Protein AF-0000000078208622 (afdb_homodimer)

InterPro domains:
  IPR001929 Germin [PR00325] (15-35)
  IPR001929 Germin [PR00325] (47-67)
  IPR001929 Germin [PR00325] (80-95)
  IPR001929 Germin [cd02241] (1-123)
  IPR006045 Cupin 1 [PF00190] (1-113)
  IPR006045 Cupin 1 [SM00835] (1-117)
  IPR011051 RmlC-like cupin domain superfamily [SSF51182] (1-123)
  IPR014710 RmlC-like jelly roll fold [G3DSA:2.60.120.10] (1-123)
  IPR019780 Germin, manganese binding site [PS00725] (10-23)

Nearest PDB structures (foldseek):
  2et7-assembly1_A  TM=9.716E-01  e=3.643E-15  Hordeum vulgare
  2et1-assembly1_A  TM=9.723E-01  e=4.322E-15  Hordeum vulgare
  2ete-assembly1_A  TM=9.753E-01  e=8.096E-15  Hordeum vulgare
  6orm-assembly1_A  TM=9.709E-01  e=1.027E-09  Thevetia peruviana
  1ipj-assembly1_B  TM=7.436E-01  e=3.020E-06  Glycine max

pLDDT: mean 98.23, std 1.04, range [91.69, 98.94]

Secondary structure (DSSP, 8-state):
-EEEEE-TT-EEEEEE-TT--EEEEEEESEEEEEEEPPTTT-BEEEEEEETT-EEEEPTT--EEEEE-SSS-EEEEEEESSSS---EEHHHHHHH-BSPPPHHHHHHHHTS-HHHHHHHHTT-/-EEEEE-TT-EEEEEE-TT--EEEEEEESEEEEEEEPPTTT-BEEEEEEETT-EEEEPTT--EEEEE-SSS-EEEEEEESSSS---EEHHHHHHH-BSPPPHHHHHHHHTS-HHHHHHHHTT-

Structure (mmCIF, N/CA/C/O backbone):
data_AF-0000000078208622-model_v1
#
loop_
_entity.id
_entity.type
_entity.pdbx_description
1 polymer 'Germin-like protein'
#
loop_
_atom_site.group_PDB
_atom_site.id
_atom_site.type_symbol
_atom_site.label_atom_id
_atom_site.label_alt_id
_atom_site.label_comp_id
_atom_site.label_asym_id
_atom_site.label_entity_id
_atom_site.label_seq_id
_atom_site.pdbx_PDB_ins_code
_atom_site.Cartn_x
_atom_site.Cartn_y
_atom_site.Cartn_z
_atom_site.occupancy
_atom_site.B_iso_or_equiv
_atom_site.auth_seq_id
_atom_site.auth_comp_id
_atom_site.auth_asym_id
_atom_site.auth_atom_id
_atom_site.pdbx_PDB_model_num
ATOM 1 N N . MET A 1 1 ? 2.721 -20.641 7.738 1 91.69 1 MET A N 1
ATOM 2 C CA . MET A 1 1 ? 2.596 -21.219 6.406 1 91.69 1 MET A CA 1
ATOM 3 C C . MET A 1 1 ? 1.149 -21.172 5.922 1 91.69 1 MET A C 1
ATOM 5 O O . MET A 1 1 ? 0.223 -21.422 6.691 1 91.69 1 MET A O 1
ATOM 9 N N . VAL A 1 2 ? 1.058 -20.797 4.641 1 94.62 2 VAL A N 1
ATOM 10 C CA . VAL A 1 2 ? -0.284 -20.703 4.078 1 94.62 2 VAL A CA 1
ATOM 11 C C . VAL A 1 2 ? -0.323 -21.391 2.713 1 94.62 2 VAL A C 1
ATOM 13 O O . VAL A 1 2 ? 0.631 -21.297 1.938 1 94.62 2 VAL A O 1
ATOM 16 N N . ARG A 1 3 ? -1.417 -22.109 2.49 1 97.38 3 ARG A N 1
ATOM 17 C CA . ARG A 1 3 ? -1.684 -22.641 1.157 1 97.38 3 ARG A CA 1
ATOM 18 C C . ARG A 1 3 ? -2.623 -21.734 0.38 1 97.38 3 ARG A C 1
ATOM 20 O O . ARG A 1 3 ? -3.629 -21.266 0.919 1 97.38 3 ARG A O 1
ATOM 27 N N . ILE A 1 4 ? -2.281 -21.5 -0.874 1 98.12 4 ILE A N 1
ATOM 28 C CA . ILE A 1 4 ? -3.137 -20.672 -1.704 1 98.12 4 ILE A CA 1
ATOM 29 C C . ILE A 1 4 ? -3.482 -21.406 -2.998 1 98.12 4 ILE A C 1
ATOM 31 O O . ILE A 1 4 ? -2.594 -21.906 -3.689 1 98.12 4 ILE A O 1
ATOM 35 N N . ASP A 1 5 ? -4.703 -21.438 -3.264 1 98.69 5 ASP A N 1
ATOM 36 C CA . ASP A 1 5 ? -5.227 -22.031 -4.496 1 98.69 5 ASP A CA 1
ATOM 37 C C . ASP A 1 5 ? -5.766 -20.938 -5.43 1 98.69 5 ASP A C 1
ATOM 39 O O . ASP A 1 5 ? -6.57 -20.109 -5.023 1 98.69 5 ASP A O 1
ATOM 43 N N . TYR A 1 6 ? -5.273 -21.031 -6.676 1 98.56 6 TYR A N 1
ATOM 44 C CA . TYR A 1 6 ? -5.664 -20.047 -7.684 1 98.56 6 TYR A CA 1
ATOM 45 C C . TYR A 1 6 ? -6.434 -20.703 -8.82 1 98.56 6 TYR A C 1
ATOM 47 O O . TYR A 1 6 ? -5.926 -21.625 -9.469 1 98.56 6 TYR A O 1
ATOM 55 N N . ALA A 1 7 ? -7.68 -20.266 -9.016 1 98.62 7 ALA A N 1
ATOM 56 C CA . ALA A 1 7 ? -8.32 -20.625 -10.273 1 98.62 7 ALA A CA 1
ATOM 57 C C . ALA A 1 7 ? -7.637 -19.969 -11.461 1 98.62 7 ALA A C 1
ATOM 59 O O . ALA A 1 7 ? -6.867 -19.016 -11.289 1 98.62 7 ALA A O 1
ATOM 60 N N . PRO A 1 8 ? -7.895 -20.516 -12.633 1 98.44 8 PRO A N 1
ATOM 61 C CA . PRO A 1 8 ? -7.379 -19.797 -13.805 1 98.44 8 PRO A CA 1
ATOM 62 C C . PRO A 1 8 ? -7.762 -18.328 -13.805 1 98.44 8 PRO A C 1
ATOM 64 O O . PRO A 1 8 ? -8.922 -17.984 -13.57 1 98.44 8 PRO A O 1
ATOM 67 N N . TRP A 1 9 ? -6.766 -17.453 -13.898 1 97.5 9 TRP A N 1
ATOM 68 C CA . TRP A 1 9 ? -6.887 -15.992 -13.961 1 97.5 9 TRP A CA 1
ATOM 69 C C . TRP A 1 9 ? -7.164 -15.414 -12.578 1 97.5 9 TRP A C 1
ATOM 71 O O . TRP A 1 9 ? -7.406 -14.219 -12.438 1 97.5 9 TRP A O 1
ATOM 81 N N . GLY A 1 10 ? -7.121 -16.312 -11.578 1 98.5 10 GLY A N 1
ATOM 82 C CA . GLY A 1 10 ? -7.199 -15.82 -10.203 1 98.5 10 GLY A CA 1
ATOM 83 C C . GLY A 1 10 ? -5.984 -15.008 -9.789 1 98.5 10 GLY A C 1
ATOM 84 O O . GLY A 1 10 ? -4.887 -15.219 -10.312 1 98.5 10 GLY A O 1
ATOM 85 N N . ILE A 1 11 ? -6.211 -14.094 -8.891 1 98.75 11 ILE A N 1
ATOM 86 C CA . ILE A 1 11 ? -5.098 -13.258 -8.453 1 98.75 11 ILE A CA 1
ATOM 87 C C . ILE A 1 11 ? -5.051 -13.219 -6.93 1 98.75 11 ILE A C 1
ATOM 89 O O . ILE A 1 11 ? -6.082 -13.359 -6.266 1 98.75 11 ILE A O 1
ATOM 93 N N . ASN A 1 12 ? -3.973 -13.18 -6.324 1 98.81 12 ASN A N 1
ATOM 94 C CA . ASN A 1 12 ? -3.717 -12.508 -5.055 1 98.81 12 ASN A CA 1
ATOM 95 C C . ASN A 1 12 ? -3.305 -11.047 -5.266 1 98.81 12 ASN A C 1
ATOM 97 O O . ASN A 1 12 ? -2.211 -10.773 -5.758 1 98.81 12 ASN A O 1
ATOM 101 N N . PRO A 1 13 ? -4.23 -10.148 -4.973 1 98.81 13 PRO A N 1
ATOM 102 C CA . PRO A 1 13 ? -4.051 -8.758 -5.398 1 98.81 13 PRO A CA 1
ATOM 103 C C . PRO A 1 13 ? -2.846 -8.086 -4.738 1 98.81 13 PRO A C 1
ATOM 105 O O . PRO A 1 13 ? -2.273 -8.633 -3.791 1 98.81 13 PRO A O 1
ATOM 108 N N . PRO A 1 14 ? -2.436 -6.926 -5.277 1 98.94 14 PRO A N 1
ATOM 109 C CA . PRO A 1 14 ? -1.313 -6.215 -4.66 1 98.94 14 PRO A CA 1
ATOM 110 C C . PRO A 1 14 ? -1.478 -6.047 -3.152 1 98.94 14 PRO A C 1
ATOM 112 O O . PRO A 1 14 ? -2.494 -5.52 -2.693 1 98.94 14 PRO A O 1
ATOM 115 N N . HIS A 1 15 ? -0.496 -6.527 -2.438 1 98.88 15 HIS A N 1
ATOM 116 C CA . HIS A 1 15 ? -0.471 -6.48 -0.98 1 98.88 15 HIS A CA 1
ATOM 117 C C . HIS A 1 15 ? 0.959 -6.473 -0.453 1 98.88 15 HIS A C 1
ATOM 119 O O . HIS A 1 15 ? 1.912 -6.598 -1.227 1 98.88 15 HIS A O 1
ATOM 125 N N . THR A 1 16 ? 1.158 -6.238 0.767 1 98.69 16 THR A N 1
ATOM 126 C CA . THR A 1 16 ? 2.457 -6.285 1.43 1 98.69 16 THR A CA 1
ATOM 127 C C . THR A 1 16 ? 2.348 -6.984 2.781 1 98.69 16 THR A C 1
ATOM 129 O O . THR A 1 16 ? 1.255 -7.109 3.336 1 98.69 16 THR A O 1
ATOM 132 N N . HIS A 1 17 ? 3.359 -7.52 3.275 1 98.38 17 HIS A N 1
ATOM 133 C CA . HIS A 1 17 ? 3.557 -7.945 4.656 1 98.38 17 HIS A CA 1
ATOM 134 C C . HIS A 1 17 ? 4.531 -7.027 5.387 1 98.38 17 HIS A C 1
ATOM 136 O O . HIS A 1 17 ? 5.746 -7.137 5.211 1 98.38 17 HIS A O 1
ATOM 142 N N . PRO A 1 18 ? 3.992 -6.137 6.254 1 96.38 18 PRO A N 1
ATOM 143 C CA . PRO A 1 18 ? 4.836 -5.094 6.836 1 96.38 18 PRO A CA 1
ATOM 144 C C . PRO A 1 18 ? 5.938 -5.656 7.734 1 96.38 18 PRO A C 1
ATOM 146 O O . PRO A 1 18 ? 6.941 -4.984 7.98 1 96.38 18 PRO A O 1
ATOM 149 N N . ARG A 1 19 ? 5.828 -6.938 8.141 1 95.88 19 ARG A N 1
ATOM 150 C CA . ARG A 1 19 ? 6.781 -7.426 9.133 1 95.88 19 ARG A CA 1
ATOM 151 C C . ARG A 1 19 ? 7.371 -8.766 8.711 1 95.88 19 ARG A C 1
ATOM 153 O O . ARG A 1 19 ? 7.84 -9.539 9.555 1 95.88 19 ARG A O 1
ATOM 160 N N . ALA A 1 20 ? 7.258 -9.062 7.418 1 97.38 20 ALA A N 1
ATOM 161 C CA . ALA A 1 20 ? 7.793 -10.375 7.062 1 97.38 20 ALA A CA 1
ATOM 162 C C . ALA A 1 20 ? 8.195 -10.422 5.594 1 97.38 20 ALA A C 1
ATOM 164 O O . ALA A 1 20 ? 7.531 -9.828 4.738 1 97.38 20 ALA A O 1
ATOM 165 N N . THR A 1 21 ? 9.273 -11.07 5.32 1 97.88 21 THR A N 1
ATOM 166 C CA . THR A 1 21 ? 9.586 -11.609 4.004 1 97.88 21 THR A CA 1
ATOM 167 C C . THR A 1 21 ? 8.727 -12.828 3.695 1 97.88 21 THR A C 1
ATOM 169 O O . 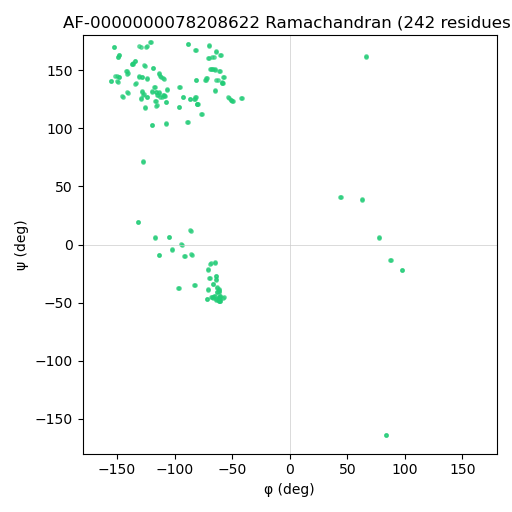THR A 1 21 ? 8.438 -13.633 4.586 1 97.88 21 THR A O 1
ATOM 172 N N . GLU A 1 22 ? 8.297 -12.961 2.5 1 98.56 22 GLU A N 1
ATOM 173 C CA . GLU A 1 22 ? 7.523 -14.125 2.078 1 98.56 22 GLU A CA 1
ATOM 174 C C . GLU A 1 22 ? 8.297 -14.969 1.072 1 98.56 22 GLU A C 1
ATOM 176 O O . GLU A 1 22 ? 8.875 -14.438 0.12 1 98.56 22 GLU A O 1
ATOM 181 N N . ILE A 1 23 ? 8.352 -16.203 1.307 1 98.75 23 ILE A N 1
ATOM 182 C CA . ILE A 1 23 ? 8.875 -17.188 0.353 1 98.75 23 ILE A CA 1
ATOM 183 C C . ILE A 1 23 ? 7.734 -18.031 -0.207 1 98.75 23 ILE A C 1
ATOM 185 O O . ILE A 1 23 ? 6.93 -18.578 0.55 1 98.75 23 ILE A O 1
ATOM 189 N N . LEU A 1 24 ? 7.66 -18.109 -1.509 1 98.88 24 LEU A N 1
ATOM 190 C CA . LEU A 1 24 ? 6.59 -18.828 -2.197 1 98.88 24 LEU A CA 1
ATOM 191 C C . LEU A 1 24 ? 7.141 -20 -2.986 1 98.88 24 LEU A C 1
ATOM 193 O O . LEU A 1 24 ? 8.125 -19.859 -3.721 1 98.88 24 LEU A O 1
ATOM 197 N N . THR A 1 25 ? 6.543 -21.125 -2.83 1 98.88 25 THR A N 1
ATOM 198 C CA . THR A 1 25 ? 6.863 -22.312 -3.613 1 98.88 25 THR A CA 1
ATOM 199 C C . THR A 1 25 ? 5.645 -22.781 -4.398 1 98.88 25 THR A C 1
ATOM 201 O O . THR A 1 25 ? 4.562 -22.953 -3.83 1 98.88 25 THR A O 1
ATOM 204 N N . ILE A 1 26 ? 5.883 -23.047 -5.707 1 98.88 26 ILE A N 1
ATOM 205 C CA . ILE A 1 26 ? 4.777 -23.484 -6.547 1 98.88 26 ILE A CA 1
ATOM 206 C C . ILE A 1 26 ? 4.633 -25 -6.453 1 98.88 26 ILE A C 1
ATOM 208 O O . ILE A 1 26 ? 5.59 -25.734 -6.711 1 98.88 26 ILE A O 1
ATOM 212 N N . LEU A 1 27 ? 3.488 -25.484 -6.121 1 98.81 27 LEU A N 1
ATOM 213 C CA . LEU A 1 27 ? 3.232 -26.906 -6.008 1 98.81 27 LEU A CA 1
ATOM 214 C C . LEU A 1 27 ? 2.594 -27.453 -7.281 1 98.81 27 LEU A C 1
ATOM 216 O O . LEU A 1 27 ? 2.824 -28.609 -7.652 1 98.81 27 LEU A O 1
ATOM 220 N N . GLU A 1 28 ? 1.762 -26.688 -7.844 1 98.81 28 GLU A N 1
ATOM 221 C CA . GLU A 1 28 ? 1.042 -27.047 -9.07 1 98.81 28 GLU A CA 1
ATOM 222 C C . GLU A 1 28 ? 0.768 -25.797 -9.914 1 98.81 28 GLU A C 1
ATOM 224 O O . GLU A 1 28 ? 0.469 -24.734 -9.383 1 98.81 28 GLU A O 1
ATOM 229 N N . GLY A 1 29 ? 0.838 -26.031 -11.242 1 98.56 29 GLY A N 1
ATOM 230 C CA . GLY A 1 29 ? 0.39 -24.984 -12.148 1 98.56 29 GLY A CA 1
ATOM 231 C C . GLY A 1 29 ? 1.448 -23.938 -12.422 1 98.56 29 GLY A C 1
ATOM 232 O O . GLY A 1 29 ? 2.646 -24.219 -12.344 1 98.56 29 GLY A O 1
ATOM 233 N N . THR A 1 30 ? 1 -22.781 -12.961 1 98.62 30 THR A N 1
ATOM 234 C CA . THR A 1 30 ? 1.843 -21.672 -13.391 1 98.62 30 THR A CA 1
ATOM 235 C C . THR A 1 30 ? 1.355 -20.359 -12.797 1 98.62 30 THR A C 1
ATOM 237 O O . THR A 1 30 ? 0.175 -20.031 -12.898 1 98.62 30 THR A O 1
ATOM 240 N N . LEU A 1 31 ? 2.266 -19.672 -12.133 1 98.81 31 LEU A N 1
ATOM 241 C CA . LEU A 1 31 ? 1.934 -18.406 -11.492 1 98.81 31 LEU A CA 1
ATOM 242 C C . LEU A 1 31 ? 2.848 -17.281 -11.992 1 98.81 31 LEU A C 1
ATOM 244 O O . LEU A 1 31 ? 4.07 -17.453 -12.023 1 98.81 31 LEU A O 1
ATOM 248 N N . GLU A 1 32 ? 2.287 -16.219 -12.453 1 98.94 32 GLU A N 1
ATOM 249 C CA . GLU A 1 32 ? 3.041 -14.977 -12.57 1 98.94 32 GLU A CA 1
ATOM 250 C C . GLU A 1 32 ? 3.105 -14.242 -11.242 1 98.94 32 GLU A C 1
ATOM 252 O O . GLU A 1 32 ? 2.078 -14.039 -10.586 1 98.94 32 GLU A O 1
ATOM 257 N N . VAL A 1 33 ? 4.312 -13.898 -10.797 1 98.88 33 VAL A N 1
ATOM 258 C CA . VAL A 1 33 ? 4.492 -13.133 -9.57 1 98.88 33 VAL A CA 1
ATOM 259 C C . VAL A 1 33 ? 5.184 -11.805 -9.891 1 98.88 33 VAL A C 1
ATOM 261 O O . VAL A 1 33 ? 5.891 -11.695 -10.891 1 98.88 33 VAL A O 1
ATOM 264 N N . GLY A 1 34 ? 4.934 -10.852 -9.133 1 98.62 34 GLY A N 1
ATOM 265 C CA . GLY A 1 34 ? 5.594 -9.562 -9.258 1 98.62 34 GLY A CA 1
ATOM 266 C C . GLY A 1 34 ? 5.727 -8.82 -7.941 1 98.62 34 GLY A C 1
ATOM 267 O O . GLY A 1 34 ? 4.855 -8.93 -7.074 1 98.62 34 GLY A O 1
ATOM 268 N N . PHE A 1 35 ? 6.781 -8.109 -7.75 1 98.81 35 PHE A N 1
ATOM 269 C CA . PHE A 1 35 ? 6.891 -7.125 -6.684 1 98.81 35 PHE A CA 1
ATOM 270 C C . PHE A 1 35 ? 7.48 -5.82 -7.207 1 98.81 35 PHE A C 1
ATOM 272 O O . PHE A 1 35 ? 8.07 -5.793 -8.289 1 98.81 35 PHE A O 1
ATOM 279 N N . ILE A 1 36 ? 7.262 -4.719 -6.555 1 98.88 36 ILE A N 1
ATOM 280 C CA . ILE A 1 36 ? 7.699 -3.391 -6.969 1 98.88 36 ILE A CA 1
ATOM 281 C C . ILE A 1 36 ? 8.711 -2.848 -5.961 1 98.88 36 ILE A C 1
ATOM 283 O O . ILE A 1 36 ? 8.469 -2.861 -4.754 1 98.88 36 ILE A O 1
ATOM 287 N N . THR A 1 37 ? 9.867 -2.395 -6.441 1 98.44 37 THR A N 1
ATOM 288 C CA . THR A 1 37 ? 10.875 -1.823 -5.559 1 98.44 37 THR A CA 1
ATOM 289 C C . THR A 1 37 ? 10.43 -0.464 -5.027 1 98.44 37 THR A C 1
ATOM 291 O O . THR A 1 37 ? 9.539 0.165 -5.598 1 98.44 37 THR A O 1
ATOM 294 N N . SER A 1 38 ? 11.039 -0.031 -3.941 1 97.56 38 SER A N 1
ATOM 295 C CA . SER A 1 38 ? 10.664 1.213 -3.277 1 97.56 38 SER A CA 1
ATOM 296 C C . SER A 1 38 ? 11.055 2.426 -4.113 1 97.56 38 SER A C 1
ATOM 298 O O . SER A 1 38 ? 11.75 2.291 -5.125 1 97.56 38 SER A O 1
ATOM 300 N N . ASN A 1 39 ? 10.594 3.6 -3.646 1 96.62 39 ASN A N 1
ATOM 301 C CA . ASN A 1 39 ? 10.992 4.875 -4.238 1 96.62 39 ASN A CA 1
ATOM 302 C C . ASN A 1 39 ? 12.508 5.059 -4.211 1 96.62 39 ASN A C 1
ATOM 304 O O . ASN A 1 39 ? 13.172 4.602 -3.283 1 96.62 39 ASN A O 1
ATOM 308 N N . PRO A 1 40 ? 13.078 5.672 -5.234 1 95.88 40 PRO A N 1
ATOM 309 C CA . PRO A 1 40 ? 12.406 6.293 -6.383 1 95.88 40 PRO A CA 1
ATOM 310 C C . PRO A 1 40 ? 12.297 5.348 -7.574 1 95.88 40 PRO A C 1
ATOM 312 O O . PRO A 1 40 ? 11.719 5.715 -8.602 1 95.88 40 PRO A O 1
ATOM 315 N N . ASP A 1 41 ? 12.758 4.156 -7.516 1 96.69 41 ASP A N 1
ATOM 316 C CA . ASP A 1 41 ? 12.859 3.258 -8.664 1 96.69 41 ASP A CA 1
ATOM 317 C C . ASP A 1 41 ? 11.477 2.775 -9.102 1 96.69 41 ASP A C 1
ATOM 319 O O . ASP A 1 41 ? 11.156 2.791 -10.297 1 96.69 41 ASP A O 1
ATOM 323 N N . ASN A 1 42 ? 10.648 2.346 -8.195 1 98.31 42 ASN A N 1
ATOM 324 C CA . ASN A 1 42 ? 9.328 1.789 -8.461 1 98.31 42 ASN A CA 1
ATOM 325 C C . ASN A 1 42 ? 9.352 0.812 -9.633 1 98.31 42 ASN A C 1
ATOM 327 O O . ASN A 1 42 ? 8.531 0.9 -10.547 1 98.31 42 ASN A O 1
ATOM 331 N N . ARG A 1 43 ? 10.391 0.009 -9.664 1 98.81 43 ARG A N 1
ATOM 332 C CA . ARG A 1 43 ? 10.562 -0.97 -10.734 1 98.81 43 ARG A CA 1
ATOM 333 C C . ARG A 1 43 ? 9.758 -2.236 -10.445 1 98.81 43 ARG A C 1
ATOM 335 O O . ARG A 1 43 ? 9.883 -2.822 -9.367 1 98.81 43 ARG A O 1
ATOM 342 N N . LEU A 1 44 ? 8.906 -2.637 -11.383 1 98.88 44 LEU A N 1
ATOM 343 C CA . LEU A 1 44 ? 8.219 -3.922 -11.305 1 98.88 44 LEU A CA 1
ATOM 344 C C . LEU A 1 44 ? 9.125 -5.051 -11.781 1 98.88 44 LEU A C 1
ATOM 346 O O . LEU A 1 44 ? 9.609 -5.031 -12.914 1 98.88 44 LEU A O 1
ATOM 350 N N . ILE A 1 45 ? 9.359 -5.98 -10.953 1 98.69 45 ILE A N 1
ATOM 351 C CA . ILE A 1 45 ? 10.062 -7.211 -11.281 1 98.69 45 ILE A CA 1
ATOM 352 C C . ILE A 1 45 ? 9.078 -8.375 -11.32 1 98.69 45 ILE A C 1
ATOM 354 O O . ILE A 1 45 ? 8.398 -8.656 -10.328 1 98.69 45 ILE A O 1
ATOM 358 N N . THR A 1 46 ? 8.977 -9.094 -12.422 1 98.69 46 THR A N 1
ATOM 359 C CA . THR A 1 46 ? 8.023 -10.18 -12.586 1 98.69 46 THR A CA 1
ATOM 360 C C . THR A 1 46 ? 8.734 -11.461 -13.016 1 98.69 46 THR A C 1
ATOM 362 O O . THR A 1 46 ? 9.836 -11.406 -13.57 1 98.69 46 THR A O 1
ATOM 365 N N . LYS A 1 47 ? 8.117 -12.5 -12.695 1 98.75 47 LYS A N 1
ATOM 366 C CA . LYS A 1 47 ? 8.562 -13.82 -13.117 1 98.75 47 LYS A CA 1
ATOM 367 C C . LYS A 1 47 ? 7.379 -14.781 -13.258 1 98.75 47 LYS A C 1
ATOM 369 O O . LYS A 1 47 ? 6.398 -14.672 -12.516 1 98.75 47 LYS A O 1
ATOM 374 N N . VAL A 1 48 ? 7.438 -15.57 -14.258 1 98.88 48 VAL A N 1
ATOM 375 C CA . VAL A 1 48 ? 6.508 -16.703 -14.344 1 98.88 48 VAL A CA 1
ATOM 376 C C . VAL A 1 48 ? 7.148 -17.938 -13.734 1 98.88 48 VAL A C 1
ATOM 378 O O . VAL A 1 48 ? 8.266 -18.312 -14.094 1 98.88 48 VAL A O 1
ATOM 381 N N . LEU A 1 49 ? 6.445 -18.547 -12.805 1 98.88 49 LEU A N 1
ATOM 382 C CA . LEU A 1 49 ? 6.945 -19.672 -12.023 1 98.88 49 LEU A CA 1
ATOM 383 C C . LEU A 1 49 ? 6.164 -20.953 -12.344 1 98.88 49 LEU A C 1
ATOM 385 O O . LEU A 1 49 ? 4.969 -20.891 -12.633 1 98.88 49 LEU A O 1
ATOM 389 N N . SER A 1 50 ? 6.824 -22.016 -12.289 1 98.5 50 SER A N 1
ATOM 390 C CA . SER A 1 50 ? 6.215 -23.328 -12.461 1 98.5 50 SER A CA 1
ATOM 391 C C . SER A 1 50 ? 6.496 -24.234 -11.273 1 98.5 50 SER A C 1
ATOM 393 O O . SER A 1 50 ? 7.23 -23.859 -10.359 1 98.5 50 SER A O 1
ATOM 395 N N . LYS A 1 51 ? 5.793 -25.375 -11.297 1 98.5 51 LYS A N 1
ATOM 396 C CA . LYS A 1 51 ? 5.941 -26.344 -10.211 1 98.5 51 LYS A CA 1
ATOM 397 C C . LYS A 1 51 ? 7.402 -26.5 -9.805 1 98.5 51 LYS A C 1
ATOM 399 O O . LYS A 1 51 ? 8.273 -26.703 -10.656 1 98.5 51 LYS A O 1
ATOM 404 N N . GLY A 1 52 ? 7.641 -26.328 -8.539 1 98.69 52 GLY A N 1
ATOM 405 C CA . GLY A 1 52 ? 8.977 -26.531 -8.008 1 98.69 52 GLY A CA 1
ATOM 406 C C . GLY A 1 52 ? 9.766 -25.25 -7.855 1 98.69 52 GLY A C 1
ATOM 407 O O . GLY A 1 52 ? 10.758 -25.203 -7.129 1 98.69 52 GLY A O 1
ATOM 408 N N . ASP A 1 53 ? 9.414 -24.219 -8.57 1 98.81 53 ASP A N 1
ATOM 409 C CA . ASP A 1 53 ? 10.102 -22.938 -8.477 1 98.81 53 ASP A CA 1
ATOM 410 C C . ASP A 1 53 ? 9.828 -22.266 -7.133 1 98.81 53 ASP A C 1
ATOM 412 O O . ASP A 1 53 ? 8.789 -22.5 -6.512 1 98.81 53 ASP A O 1
ATOM 416 N N . VAL A 1 54 ? 10.836 -21.469 -6.715 1 98.69 54 VAL A N 1
ATOM 417 C CA . VAL A 1 54 ? 10.758 -20.688 -5.484 1 98.69 54 VAL A CA 1
ATOM 418 C C . VAL A 1 54 ? 10.992 -19.219 -5.789 1 98.69 54 VAL A C 1
ATOM 420 O O . VAL A 1 54 ? 11.789 -18.875 -6.668 1 98.69 54 VAL A O 1
ATOM 423 N N . PHE A 1 55 ? 10.32 -18.406 -5.141 1 98.81 55 PHE A N 1
ATOM 424 C CA . PHE A 1 55 ? 10.484 -16.969 -5.297 1 98.81 55 PHE A CA 1
ATOM 425 C C . PHE A 1 55 ? 10.398 -16.266 -3.949 1 98.81 55 PHE A C 1
ATOM 427 O O . PHE A 1 55 ? 9.633 -16.672 -3.074 1 98.81 55 PHE A O 1
ATOM 434 N N . VAL A 1 56 ? 11.133 -15.148 -3.742 1 98.75 56 VAL A N 1
ATOM 435 C CA . VAL A 1 56 ? 11.164 -14.406 -2.486 1 98.75 56 VAL A CA 1
ATOM 436 C C . VAL A 1 56 ? 10.617 -13 -2.705 1 98.75 56 VAL A C 1
ATOM 438 O O . VAL A 1 56 ? 11.055 -12.289 -3.617 1 98.75 56 VAL A O 1
ATOM 441 N N . PHE A 1 57 ? 9.594 -12.633 -1.944 1 98.56 57 PHE A N 1
ATOM 442 C CA . PHE A 1 57 ? 9.117 -11.258 -1.863 1 98.56 57 PHE A CA 1
ATOM 443 C C . PHE A 1 57 ? 9.719 -10.547 -0.659 1 98.56 57 PHE A C 1
ATOM 445 O O . PHE A 1 57 ? 9.469 -10.93 0.486 1 98.56 57 PHE A O 1
ATOM 452 N N . PRO A 1 58 ? 10.492 -9.477 -0.859 1 97.75 58 PRO A N 1
ATOM 453 C CA . PRO A 1 58 ? 11.133 -8.789 0.267 1 97.75 58 PRO A CA 1
ATOM 454 C C . PRO A 1 58 ? 10.125 -8.141 1.209 1 97.75 58 PRO A C 1
ATOM 456 O O . PRO A 1 58 ? 9.047 -7.715 0.772 1 97.75 58 PRO A O 1
ATOM 459 N N . VAL A 1 59 ? 10.508 -8.055 2.449 1 96.69 59 VAL A N 1
ATOM 460 C CA . VAL A 1 59 ? 9.664 -7.504 3.51 1 96.69 59 VAL A CA 1
ATOM 461 C C . VAL A 1 59 ? 9.172 -6.117 3.111 1 96.69 59 VAL A C 1
ATOM 463 O O . VAL A 1 59 ? 9.945 -5.277 2.652 1 96.69 59 VAL A O 1
ATOM 466 N N . GLY A 1 60 ? 7.926 -5.93 3.162 1 97.5 60 GLY A N 1
ATOM 467 C CA . GLY A 1 60 ? 7.309 -4.617 3.066 1 97.5 60 GLY A CA 1
ATOM 468 C C . GLY A 1 60 ? 7.039 -4.188 1.636 1 97.5 60 GLY A C 1
ATOM 469 O O . GLY A 1 60 ? 6.312 -3.219 1.4 1 97.5 60 GLY A O 1
ATOM 470 N N . LEU A 1 61 ? 7.602 -4.867 0.633 1 98.62 61 LEU A N 1
ATOM 471 C CA . LEU A 1 61 ? 7.391 -4.441 -0.747 1 98.62 61 LEU A CA 1
ATOM 472 C C . LEU A 1 61 ? 6.047 -4.945 -1.268 1 98.62 61 LEU A C 1
ATOM 474 O O . LEU A 1 61 ? 5.629 -6.059 -0.947 1 98.62 61 LEU A O 1
ATOM 478 N N . VAL A 1 62 ? 5.383 -4.102 -2.047 1 98.88 62 VAL A N 1
ATOM 479 C CA . VAL A 1 62 ? 4.125 -4.484 -2.68 1 98.88 62 VAL A CA 1
ATOM 480 C C . VAL A 1 62 ? 4.371 -5.617 -3.674 1 98.88 62 VAL A C 1
ATOM 482 O O . VAL A 1 62 ? 5.32 -5.57 -4.457 1 98.88 62 VAL A O 1
ATOM 485 N N . HIS A 1 63 ? 3.576 -6.645 -3.645 1 98.94 63 HIS A N 1
ATOM 486 C CA . HIS A 1 63 ? 3.695 -7.758 -4.578 1 98.94 63 HIS A CA 1
ATOM 487 C C . HIS A 1 63 ? 2.334 -8.383 -4.867 1 98.94 63 HIS A C 1
ATOM 489 O O . HIS A 1 63 ? 1.343 -8.047 -4.215 1 98.94 63 HIS A O 1
ATOM 495 N N . PHE A 1 64 ? 2.232 -9.141 -5.906 1 98.94 64 PHE A N 1
ATOM 496 C CA . PHE A 1 64 ? 1 -9.797 -6.316 1 98.94 64 PHE A CA 1
ATOM 497 C C . PHE A 1 64 ? 1.302 -11.117 -7.016 1 98.94 64 PHE A C 1
ATOM 499 O O . PHE A 1 64 ? 2.451 -11.391 -7.371 1 98.94 64 PHE A O 1
ATOM 506 N N . GLN A 1 65 ? 0.386 -11.938 -7.102 1 98.94 65 GLN A N 1
ATOM 507 C CA . GLN A 1 65 ? 0.422 -13.188 -7.848 1 98.94 65 GLN A CA 1
ATOM 508 C C . GLN A 1 65 ? -0.786 -13.312 -8.773 1 98.94 65 GLN A C 1
ATOM 510 O O . GLN A 1 65 ? -1.896 -12.914 -8.406 1 98.94 65 GLN A O 1
ATOM 515 N N . ARG A 1 66 ? -0.56 -13.891 -9.891 1 98.81 66 ARG A N 1
ATOM 516 C CA . ARG A 1 66 ? -1.625 -14.164 -10.852 1 98.81 66 ARG A CA 1
ATOM 517 C C . ARG A 1 66 ? -1.43 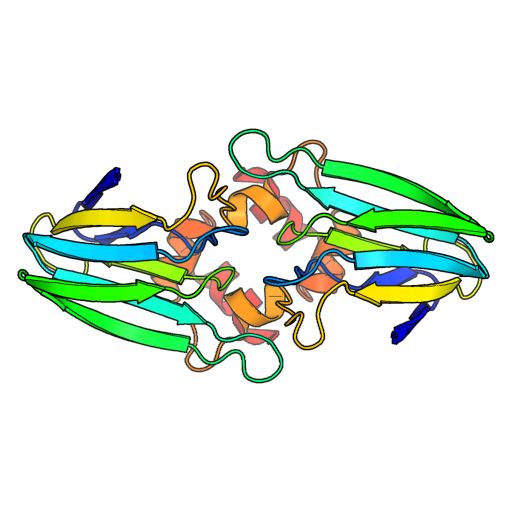-15.523 -11.516 1 98.81 66 ARG A C 1
ATOM 519 O O . ARG A 1 66 ? -0.328 -15.844 -11.969 1 98.81 66 ARG A O 1
ATOM 526 N N . ASN A 1 67 ? -2.551 -16.328 -11.523 1 98.88 67 ASN A N 1
ATOM 527 C CA . ASN A 1 67 ? -2.518 -17.562 -12.297 1 98.88 67 ASN A CA 1
ATOM 528 C C . ASN A 1 67 ? -2.689 -17.297 -13.789 1 98.88 67 ASN A C 1
ATOM 530 O O . ASN A 1 67 ? -3.781 -16.953 -14.242 1 98.88 67 ASN A O 1
ATOM 534 N N . VAL A 1 68 ? -1.591 -17.562 -14.516 1 98.56 68 VAL A N 1
ATOM 535 C CA . VAL A 1 68 ? -1.648 -17.312 -15.953 1 98.56 68 VAL A CA 1
ATOM 536 C C . VAL A 1 68 ? -1.771 -18.641 -16.703 1 98.56 68 VAL A C 1
ATOM 538 O O . VAL A 1 68 ? -1.623 -18.672 -17.938 1 98.56 68 VAL A O 1
ATOM 541 N N . GLY A 1 69 ? -1.927 -19.688 -15.945 1 98.12 69 GLY A N 1
ATOM 542 C CA . GLY A 1 69 ? -2.107 -20.984 -16.547 1 98.12 69 GLY A CA 1
ATOM 543 C C . GLY A 1 69 ? -3.561 -21.312 -16.844 1 98.12 69 GLY A C 1
ATOM 544 O O . GLY A 1 69 ? -4.465 -20.625 -16.375 1 98.12 69 GLY A O 1
ATOM 545 N N . LYS A 1 70 ? -3.783 -22.422 -17.531 1 97.81 70 LYS A N 1
ATOM 546 C CA . LYS A 1 70 ? -5.117 -22.859 -17.938 1 97.81 70 LYS A CA 1
ATOM 547 C C . LYS A 1 70 ? -5.746 -23.766 -16.891 1 97.81 70 LYS A C 1
ATOM 549 O O . LYS A 1 70 ? -6.93 -24.094 -16.969 1 97.81 70 LYS A O 1
ATOM 554 N N . VAL A 1 71 ? -5.004 -24.188 -15.93 1 98.19 71 VAL A N 1
ATOM 555 C CA . VAL A 1 71 ? -5.488 -25.047 -14.859 1 98.19 71 VAL A CA 1
ATOM 556 C C . VAL A 1 71 ? -5.273 -24.359 -13.508 1 98.19 71 VAL A C 1
ATOM 558 O O . VAL A 1 71 ? -4.656 -23.297 -13.438 1 98.19 71 VAL A O 1
ATOM 561 N N . ASN A 1 72 ? -5.766 -24.953 -12.484 1 98.69 72 ASN A N 1
ATOM 562 C CA . ASN A 1 72 ? -5.562 -24.422 -11.141 1 98.69 72 ASN A CA 1
ATOM 563 C C . ASN A 1 72 ? -4.082 -24.391 -10.766 1 98.69 72 ASN A C 1
ATOM 565 O O . ASN A 1 72 ? -3.332 -25.297 -11.125 1 98.69 72 ASN A O 1
ATOM 569 N N . ALA A 1 73 ? -3.646 -23.375 -10.086 1 98.88 73 ALA A N 1
ATOM 570 C CA . ALA A 1 73 ? -2.316 -23.312 -9.492 1 98.88 73 ALA A CA 1
ATOM 571 C C . ALA A 1 73 ? -2.393 -23.391 -7.969 1 98.88 73 ALA A C 1
ATOM 573 O O . ALA A 1 73 ? -3.344 -22.891 -7.359 1 98.88 73 ALA A O 1
ATOM 574 N N . VAL A 1 74 ? -1.449 -24.047 -7.367 1 98.81 74 VAL A N 1
ATOM 575 C CA . VAL A 1 74 ? -1.354 -24.188 -5.918 1 98.81 74 VAL A CA 1
ATOM 576 C C . VAL A 1 74 ? 0.045 -23.781 -5.453 1 98.81 74 VAL A C 1
ATOM 578 O O . VAL A 1 74 ? 1.045 -24.234 -6.023 1 98.81 74 VAL A O 1
ATOM 581 N N . ALA A 1 75 ? 0.142 -22.984 -4.461 1 98.81 75 ALA A N 1
ATOM 582 C CA . ALA A 1 75 ? 1.424 -22.562 -3.9 1 98.81 75 ALA A CA 1
ATOM 583 C C . ALA A 1 75 ? 1.391 -22.594 -2.375 1 98.81 75 ALA A C 1
ATOM 585 O O . ALA A 1 75 ? 0.317 -22.531 -1.771 1 98.81 75 ALA A O 1
ATOM 586 N N . ILE A 1 76 ? 2.557 -22.719 -1.784 1 98.69 76 ILE A N 1
ATOM 587 C CA . ILE A 1 76 ? 2.736 -22.547 -0.347 1 98.69 76 ILE A CA 1
ATOM 588 C C . ILE A 1 76 ? 3.576 -21.297 -0.076 1 98.69 76 ILE A C 1
ATOM 590 O O . ILE A 1 76 ? 4.633 -21.125 -0.681 1 98.69 76 ILE A O 1
ATOM 594 N N . GLY A 1 77 ? 3.021 -20.5 0.747 1 98.31 77 GLY A N 1
ATOM 595 C CA . GLY A 1 77 ? 3.758 -19.344 1.219 1 98.31 77 GLY A CA 1
ATOM 596 C C . GLY A 1 77 ? 4.23 -19.469 2.654 1 98.31 77 GLY A C 1
ATOM 597 O O . GLY A 1 77 ? 3.498 -19.984 3.508 1 98.31 77 GLY A O 1
ATOM 598 N N . ALA A 1 78 ? 5.438 -19.141 2.889 1 98.31 78 ALA A N 1
ATOM 599 C CA . ALA A 1 78 ? 5.984 -19.047 4.242 1 98.31 78 ALA A CA 1
ATOM 600 C C . ALA A 1 78 ? 6.438 -17.625 4.559 1 98.31 78 ALA A C 1
ATOM 602 O O . ALA A 1 78 ? 7.031 -16.953 3.711 1 98.31 78 ALA A O 1
ATOM 603 N N . LEU A 1 79 ? 6.074 -17.172 5.758 1 98.06 79 LEU A N 1
ATOM 604 C CA . LEU A 1 79 ? 6.434 -15.82 6.176 1 98.06 79 LEU A CA 1
ATOM 605 C C . LEU A 1 79 ? 7.441 -15.859 7.32 1 98.06 79 LEU A C 1
ATOM 607 O O . LEU A 1 79 ? 7.344 -16.703 8.219 1 98.06 79 LEU A O 1
ATOM 611 N N . SER A 1 80 ? 8.336 -14.969 7.387 1 97.56 80 SER A N 1
ATOM 612 C CA . SER A 1 80 ? 9.5 -15.008 8.266 1 97.56 80 SER A CA 1
ATOM 613 C C . SER A 1 80 ? 9.172 -14.438 9.641 1 97.56 80 SER A C 1
ATOM 615 O O . SER A 1 80 ? 10.07 -14.078 10.406 1 97.56 80 SER A O 1
ATOM 617 N N . SER A 1 81 ? 7.961 -14.219 9.977 1 96.06 81 SER A N 1
ATOM 618 C CA . SER A 1 81 ? 7.512 -13.711 11.266 1 96.06 81 SER A CA 1
ATOM 619 C C . SER A 1 81 ? 6.219 -14.391 11.711 1 96.06 81 SER A C 1
ATOM 621 O O . SER A 1 81 ? 5.41 -14.797 10.875 1 96.06 81 SER A O 1
ATOM 623 N N . GLN A 1 82 ? 6.031 -14.523 13.078 1 95.31 82 GLN A N 1
ATOM 624 C CA . GLN A 1 82 ? 4.793 -15.062 13.625 1 95.31 82 GLN A CA 1
ATOM 625 C C . GLN A 1 82 ? 3.639 -14.086 13.453 1 95.31 82 GLN A C 1
ATOM 627 O O . GLN A 1 82 ? 2.471 -14.469 13.523 1 95.31 82 GLN A O 1
ATOM 632 N N . ASN A 1 83 ? 3.979 -12.797 13.289 1 95.38 83 ASN A N 1
ATOM 633 C CA . ASN A 1 83 ? 3.006 -11.734 13.055 1 95.38 83 ASN A CA 1
ATOM 634 C C . ASN A 1 83 ? 3.361 -10.914 11.82 1 95.38 83 ASN A C 1
ATOM 636 O O . ASN A 1 83 ? 3.715 -9.742 11.93 1 95.38 83 ASN A O 1
ATOM 640 N N . PRO A 1 84 ? 3.225 -11.461 10.68 1 96.56 84 PRO A N 1
ATOM 641 C CA . PRO A 1 84 ? 3.684 -10.797 9.461 1 96.56 84 PRO A CA 1
ATOM 642 C C . PRO A 1 84 ? 2.844 -9.57 9.102 1 96.56 84 PRO A C 1
ATOM 644 O O . PRO A 1 84 ? 3.348 -8.641 8.477 1 96.56 84 PRO A O 1
ATOM 647 N N . GLY A 1 85 ? 1.53 -9.578 9.508 1 96.44 85 GLY A N 1
ATOM 648 C CA . GLY A 1 85 ? 0.568 -8.617 9 1 96.44 85 GLY A CA 1
ATOM 649 C C . GLY A 1 85 ? 0.284 -8.781 7.523 1 96.44 85 GLY A C 1
ATOM 650 O O . GLY A 1 85 ? 1.021 -9.477 6.816 1 96.44 85 GLY A O 1
ATOM 651 N N . VAL A 1 86 ? -0.774 -8.242 7.059 1 98.19 86 VAL A N 1
ATOM 652 C CA . VAL A 1 86 ? -1.115 -8.18 5.641 1 98.19 86 VAL A CA 1
ATOM 653 C C . VAL A 1 86 ? -1.844 -6.871 5.344 1 98.19 86 VAL A C 1
ATOM 655 O O . VAL A 1 86 ? -2.764 -6.484 6.066 1 98.19 86 VAL A O 1
ATOM 658 N N . ILE A 1 87 ? -1.38 -6.168 4.383 1 98.62 87 ILE A N 1
ATOM 659 C CA . ILE A 1 87 ? -2.016 -4.953 3.885 1 98.62 87 ILE A CA 1
ATOM 660 C C . ILE A 1 87 ? -2.381 -5.133 2.412 1 98.62 87 ILE A C 1
ATOM 662 O O . ILE A 1 87 ? -1.505 -5.133 1.544 1 98.62 87 ILE A O 1
ATOM 666 N N . THR A 1 88 ? -3.637 -5.375 2.172 1 98.88 88 THR A N 1
ATOM 667 C CA . THR A 1 88 ? -4.113 -5.348 0.795 1 98.88 88 THR A CA 1
ATOM 668 C C . THR A 1 88 ? -4.352 -3.912 0.334 1 98.88 88 THR A C 1
ATOM 670 O O . THR A 1 88 ? -5.211 -3.215 0.877 1 98.88 88 THR A O 1
ATOM 673 N N . ILE A 1 89 ? -3.678 -3.48 -0.701 1 98.88 89 ILE A N 1
ATOM 674 C CA . ILE A 1 89 ? -3.537 -2.066 -1.03 1 98.88 89 ILE A CA 1
ATOM 675 C C . ILE A 1 89 ? -4.914 -1.459 -1.299 1 98.88 89 ILE A C 1
ATOM 677 O O . ILE A 1 89 ? -5.262 -0.423 -0.729 1 98.88 89 ILE A O 1
ATOM 681 N N . ALA A 1 90 ? -5.711 -2.109 -2.127 1 98.88 90 ALA A N 1
ATOM 682 C CA . ALA A 1 90 ? -7.008 -1.56 -2.518 1 98.88 90 ALA A CA 1
ATOM 683 C C . ALA A 1 90 ? -7.938 -1.438 -1.313 1 98.88 90 ALA A C 1
ATOM 685 O O . ALA A 1 90 ? -8.562 -0.396 -1.108 1 98.88 90 ALA A O 1
ATOM 686 N N . ASN A 1 91 ? -8.039 -2.5 -0.492 1 98.69 91 ASN A N 1
ATOM 687 C CA . ASN A 1 91 ? -8.883 -2.508 0.703 1 98.69 91 ASN A CA 1
ATOM 688 C C . ASN A 1 91 ? -8.453 -1.427 1.692 1 98.69 91 ASN A C 1
ATOM 690 O O . ASN A 1 91 ? -9.297 -0.739 2.268 1 98.69 91 ASN A O 1
ATOM 694 N N . THR A 1 92 ? -7.16 -1.332 1.885 1 98.81 92 THR A N 1
ATOM 695 C CA . THR A 1 92 ? -6.625 -0.412 2.881 1 98.81 92 THR A CA 1
ATOM 696 C C . THR A 1 92 ? -6.859 1.036 2.461 1 98.81 92 THR A C 1
ATOM 698 O O . THR A 1 92 ? -7.359 1.844 3.248 1 98.81 92 THR A O 1
ATOM 701 N N . VAL A 1 93 ? -6.598 1.363 1.203 1 98.81 93 VAL A N 1
ATOM 702 C CA . VAL A 1 93 ? -6.594 2.75 0.747 1 98.81 93 VAL A CA 1
ATOM 703 C C . VAL A 1 93 ? -8.016 3.199 0.441 1 98.81 93 VAL A C 1
ATOM 705 O O . VAL A 1 93 ? -8.398 4.332 0.753 1 98.81 93 VAL A O 1
ATOM 708 N N . PHE A 1 94 ? -8.82 2.301 -0.065 1 98.88 94 PHE A N 1
ATOM 709 C CA . PHE A 1 94 ? -10.133 2.738 -0.522 1 98.88 94 PHE A CA 1
ATOM 710 C C . PHE A 1 94 ? -11.234 2.143 0.347 1 98.88 94 PHE A C 1
ATOM 712 O O . PHE A 1 94 ? -12.391 2.564 0.27 1 98.88 94 PHE A O 1
ATOM 719 N N . GLY A 1 95 ? -10.844 1.203 1.224 1 98.75 95 GLY A N 1
ATOM 720 C CA . GLY A 1 95 ? -11.859 0.505 1.997 1 98.75 95 GLY A CA 1
ATOM 721 C C . GLY A 1 95 ? -11.742 0.743 3.49 1 98.75 95 GLY A C 1
ATOM 722 O O . GLY A 1 95 ? -12.422 0.089 4.285 1 98.75 95 GLY A O 1
ATOM 723 N N . SER A 1 96 ? -10.844 1.625 3.859 1 98.88 96 SER A N 1
ATOM 724 C CA . SER A 1 96 ? -10.695 1.885 5.289 1 98.88 96 SER A CA 1
ATOM 725 C C . SER A 1 96 ? -11.984 2.426 5.891 1 98.88 96 SER A C 1
ATOM 727 O O . SER A 1 96 ? -12.781 3.064 5.195 1 98.88 96 SER A O 1
ATOM 729 N N . LYS A 1 97 ? -12.258 2.152 7.176 1 98.5 97 LYS A N 1
ATOM 730 C CA . LYS A 1 97 ? -13.391 2.668 7.941 1 98.5 97 LYS A CA 1
ATOM 731 C C . LYS A 1 97 ? -12.922 3.34 9.227 1 98.5 97 LYS A C 1
ATOM 733 O O . LYS A 1 97 ? -12.414 2.676 10.141 1 98.5 97 LYS A O 1
ATOM 738 N N . PRO A 1 98 ? -13.156 4.555 9.406 1 98.56 98 PRO A N 1
ATOM 739 C CA . PRO A 1 98 ? -13.758 5.469 8.43 1 98.56 98 PRO A CA 1
ATOM 740 C C . PRO A 1 98 ? -12.938 5.586 7.148 1 98.56 98 PRO A C 1
ATOM 742 O O . PRO A 1 98 ? -11.766 5.199 7.121 1 98.56 98 PRO A O 1
ATOM 745 N N . ALA A 1 99 ? -13.562 6.102 6.086 1 98.75 99 ALA A N 1
ATOM 746 C CA . ALA A 1 99 ? -12.883 6.27 4.805 1 98.75 99 ALA A CA 1
ATOM 747 C C . ALA A 1 99 ? -11.859 7.398 4.867 1 98.75 99 ALA A C 1
ATOM 749 O O . ALA A 1 99 ? -12.094 8.422 5.516 1 98.75 99 ALA A O 1
ATOM 750 N N . ILE A 1 100 ? -10.75 7.191 4.184 1 98.81 100 ILE A N 1
ATOM 751 C CA . ILE A 1 100 ? -9.898 8.344 3.916 1 98.81 100 ILE A CA 1
ATOM 752 C C . ILE A 1 100 ? -10.68 9.391 3.129 1 98.81 100 ILE A C 1
ATOM 754 O O . ILE A 1 100 ? -11.43 9.055 2.209 1 98.81 100 ILE A O 1
ATOM 758 N N . ALA A 1 101 ? -10.469 10.602 3.475 1 98.25 101 ALA A N 1
ATOM 759 C CA . ALA A 1 101 ? -11.203 11.68 2.818 1 98.25 101 ALA A CA 1
ATOM 760 C C . ALA A 1 101 ? -10.953 11.68 1.313 1 98.25 101 ALA A C 1
ATOM 762 O O . ALA A 1 101 ? -9.812 11.516 0.869 1 98.25 101 ALA A O 1
ATOM 763 N N . ALA A 1 102 ? -11.984 11.914 0.545 1 98.06 102 ALA A N 1
ATOM 764 C CA . ALA A 1 102 ? -11.906 11.82 -0.91 1 98.06 102 ALA A CA 1
ATOM 765 C C . ALA A 1 102 ? -10.938 12.852 -1.477 1 98.06 102 ALA A C 1
ATOM 767 O O . ALA A 1 102 ? -10.258 12.594 -2.477 1 98.06 102 ALA A O 1
ATOM 768 N N . ASP A 1 103 ? -10.922 13.992 -0.889 1 97.56 103 ASP A N 1
ATOM 769 C CA . ASP A 1 103 ? -10.047 15.031 -1.414 1 97.56 103 ASP A CA 1
ATOM 770 C C . ASP A 1 103 ? -8.578 14.656 -1.239 1 97.56 103 ASP A C 1
ATOM 772 O O . ASP A 1 103 ? -7.738 15.023 -2.061 1 97.56 103 ASP A O 1
ATOM 776 N N . VAL A 1 104 ? -8.195 13.938 -0.149 1 98.56 104 VAL A N 1
ATOM 777 C CA . VAL A 1 104 ? -6.84 13.43 0.043 1 98.56 104 VAL A CA 1
ATOM 778 C C . VAL A 1 104 ? -6.48 12.469 -1.084 1 98.56 104 VAL A C 1
ATOM 780 O O . VAL A 1 104 ? -5.426 12.594 -1.708 1 98.56 104 VAL A O 1
ATOM 783 N N . LEU A 1 105 ? -7.375 11.523 -1.365 1 98.88 105 LEU A N 1
ATOM 784 C CA . LEU A 1 105 ? -7.105 10.508 -2.377 1 98.88 105 LEU A CA 1
ATOM 785 C C . LEU A 1 105 ? -7.133 11.117 -3.775 1 98.88 105 LEU A C 1
ATOM 787 O O . LEU A 1 105 ? -6.352 10.719 -4.645 1 98.88 105 LEU A O 1
ATOM 791 N N . ALA A 1 106 ? -8.078 12.031 -3.984 1 98.75 106 ALA A N 1
ATOM 792 C CA . ALA A 1 106 ? -8.133 12.695 -5.285 1 98.75 106 ALA A CA 1
ATOM 793 C C . ALA A 1 106 ? -6.809 13.391 -5.605 1 98.75 106 ALA A C 1
ATOM 795 O O . ALA A 1 106 ? -6.297 13.273 -6.719 1 98.75 106 ALA A O 1
ATOM 796 N N . LYS A 1 107 ? -6.262 14.078 -4.707 1 98.5 107 LYS A N 1
ATOM 797 C CA . LYS A 1 107 ? -4.969 14.734 -4.887 1 98.5 107 LYS A CA 1
ATOM 798 C C . LYS A 1 107 ? -3.85 13.711 -5.039 1 98.5 107 LYS A C 1
ATOM 800 O O . LYS A 1 107 ? -3.018 13.82 -5.941 1 98.5 107 LYS A O 1
ATOM 805 N N . ALA A 1 108 ? -3.822 12.688 -4.203 1 98.75 108 ALA A N 1
ATOM 806 C CA . ALA A 1 108 ? -2.773 11.672 -4.191 1 98.75 108 ALA A CA 1
ATOM 807 C C . ALA A 1 108 ? -2.727 10.914 -5.512 1 98.75 108 ALA A C 1
ATOM 809 O O . ALA A 1 108 ? -1.648 10.57 -6 1 98.75 108 ALA A O 1
ATOM 810 N N . PHE A 1 109 ? -3.873 10.648 -6.062 1 98.81 109 PHE A N 1
ATOM 811 C CA . PHE A 1 109 ? -3.963 9.789 -7.242 1 98.81 109 PHE A CA 1
ATOM 812 C C . PHE A 1 109 ? -4.168 10.625 -8.5 1 98.81 109 PHE A C 1
ATOM 814 O O . PHE A 1 109 ? -4.293 10.078 -9.602 1 98.81 109 PHE A O 1
ATOM 821 N N . GLN A 1 110 ? -4.324 11.977 -8.305 1 98.56 110 GLN A N 1
ATOM 822 C CA . GLN A 1 110 ? -4.383 12.93 -9.414 1 98.56 110 GLN A CA 1
ATOM 823 C C . GLN A 1 110 ? -5.598 12.664 -10.305 1 98.56 110 GLN A C 1
ATOM 825 O O . GLN A 1 110 ? -5.484 12.656 -11.531 1 98.56 110 GLN A O 1
ATOM 830 N N . VAL A 1 111 ? -6.695 12.32 -9.688 1 98.5 111 VAL A N 1
ATOM 831 C CA . VAL A 1 111 ? -7.973 12.141 -10.375 1 98.5 111 VAL A CA 1
ATOM 832 C C . VAL A 1 111 ? -9.07 12.906 -9.633 1 98.5 111 VAL A C 1
ATOM 834 O O . VAL A 1 111 ? -8.828 13.453 -8.555 1 98.5 111 VAL A O 1
ATOM 837 N N . ASP A 1 112 ? -10.234 13.008 -10.219 1 97.44 112 ASP A N 1
ATOM 838 C CA . ASP A 1 112 ? -11.305 13.773 -9.594 1 97.44 112 ASP A CA 1
ATOM 839 C C . ASP A 1 112 ? -12.023 12.938 -8.539 1 97.44 112 ASP A C 1
ATOM 841 O O . ASP A 1 112 ? -11.828 11.727 -8.453 1 97.44 112 ASP A O 1
ATOM 845 N N . SER A 1 113 ? -12.828 13.562 -7.734 1 97.12 113 SER A N 1
ATOM 846 C CA . SER A 1 113 ? -13.508 12.914 -6.617 1 97.12 113 SER A CA 1
ATOM 847 C C . SER A 1 113 ? -14.477 11.844 -7.105 1 97.12 113 SER A C 1
ATOM 849 O O . SER A 1 113 ? -14.773 10.891 -6.379 1 97.12 113 SER A O 1
ATOM 851 N N . GLY A 1 114 ? -14.961 12.039 -8.336 1 97.12 114 GLY A N 1
ATOM 852 C CA . GLY A 1 114 ? -15.852 11.023 -8.883 1 97.12 114 GLY A CA 1
ATOM 853 C C . GLY A 1 114 ? -15.195 9.664 -9.008 1 97.12 114 GLY A C 1
ATOM 854 O O . GLY A 1 114 ? -15.805 8.641 -8.672 1 97.12 114 GLY A O 1
ATOM 855 N N . VAL A 1 115 ? -13.992 9.664 -9.523 1 97.94 115 VAL A N 1
ATOM 856 C CA . VAL A 1 115 ? -13.242 8.422 -9.664 1 97.94 115 VAL A CA 1
ATOM 857 C C . VAL A 1 115 ? -12.969 7.82 -8.281 1 97.94 115 VAL A C 1
ATOM 859 O O . VAL A 1 115 ? -13.133 6.613 -8.078 1 97.94 115 VAL A O 1
ATOM 862 N N . ILE A 1 116 ? -12.625 8.656 -7.27 1 98.62 116 ILE A N 1
ATOM 863 C CA . ILE A 1 116 ? -12.336 8.203 -5.914 1 98.62 116 ILE A CA 1
ATOM 864 C C . ILE A 1 116 ? -13.602 7.613 -5.289 1 98.62 116 ILE A C 1
ATOM 866 O O . ILE A 1 116 ? -13.547 6.555 -4.66 1 98.62 116 ILE A O 1
ATOM 870 N N . ASN A 1 117 ? -14.703 8.312 -5.477 1 98.38 117 ASN A N 1
ATOM 871 C CA . ASN A 1 117 ? -15.961 7.828 -4.922 1 98.38 117 ASN A CA 1
ATOM 872 C C . ASN A 1 117 ? -16.359 6.473 -5.508 1 98.38 117 ASN A C 1
ATOM 874 O O . ASN A 1 117 ? -16.859 5.605 -4.797 1 98.38 117 ASN A O 1
ATOM 878 N N . LYS A 1 118 ? -16.141 6.32 -6.805 1 98.25 118 LYS A N 1
ATOM 879 C CA . LYS A 1 118 ? -16.406 5.039 -7.457 1 98.25 118 LYS A CA 1
ATOM 880 C C . LYS A 1 118 ? -15.539 3.934 -6.855 1 98.25 118 LYS A C 1
ATOM 882 O O . LYS A 1 118 ? -16.047 2.857 -6.523 1 98.25 118 LYS A O 1
ATOM 887 N N . LEU A 1 119 ? -14.266 4.184 -6.695 1 98.75 119 LEU A N 1
ATOM 888 C CA . LEU A 1 119 ? -13.352 3.207 -6.113 1 98.75 119 LEU A CA 1
ATOM 889 C C . LEU A 1 119 ? -13.75 2.871 -4.68 1 98.75 119 LEU A C 1
ATOM 891 O O . LEU A 1 119 ? -13.828 1.697 -4.312 1 98.75 119 LEU A O 1
ATOM 895 N N . GLN A 1 120 ? -14.016 3.869 -3.877 1 98.75 120 GLN A N 1
ATOM 896 C CA . GLN A 1 120 ? -14.367 3.652 -2.477 1 98.75 120 GLN A CA 1
ATOM 897 C C . GLN A 1 120 ? -15.672 2.879 -2.346 1 98.75 120 GLN A C 1
ATOM 899 O O . GLN A 1 120 ? -15.859 2.119 -1.393 1 98.75 120 GLN A O 1
ATOM 904 N N . SER A 1 121 ? -16.562 3.039 -3.312 1 98.62 121 SER A N 1
ATOM 905 C CA . SER A 1 121 ? -17.859 2.361 -3.26 1 98.62 121 SER A CA 1
ATOM 906 C C . SER A 1 121 ? -17.703 0.855 -3.441 1 98.62 121 SER A C 1
ATOM 908 O O . SER A 1 121 ? -18.625 0.092 -3.172 1 98.62 121 SER A O 1
ATOM 910 N N . LYS A 1 122 ? -16.547 0.376 -3.947 1 98.5 122 LYS A N 1
ATOM 911 C CA . LYS A 1 122 ? -16.312 -1.04 -4.219 1 98.5 122 LYS A CA 1
ATOM 912 C C . LYS A 1 122 ? -15.82 -1.767 -2.969 1 98.5 122 LYS A C 1
ATOM 914 O O . LYS A 1 122 ? -15.688 -2.99 -2.971 1 98.5 122 LYS A O 1
ATOM 919 N N . PHE A 1 123 ? -15.531 -1.032 -1.931 1 97.56 123 PHE A N 1
ATOM 920 C CA . PHE A 1 123 ? -14.938 -1.617 -0.733 1 97.56 123 PHE A CA 1
ATOM 921 C C . PHE A 1 123 ? -15.68 -1.153 0.517 1 97.56 123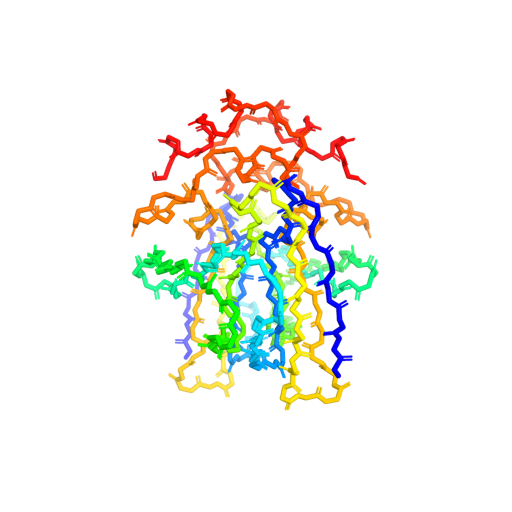 PHE A C 1
ATOM 923 O O . PHE A 1 123 ? -15.891 -1.936 1.446 1 97.56 123 PHE A O 1
ATOM 930 N N . MET B 1 1 ? 16.594 11.953 9.562 1 91.88 1 MET B N 1
ATOM 931 C CA . MET B 1 1 ? 15.656 13.031 9.883 1 91.88 1 MET B CA 1
ATOM 932 C C . MET B 1 1 ? 15.312 13.836 8.633 1 91.88 1 MET B C 1
ATOM 934 O O . MET B 1 1 ? 16.188 14.125 7.816 1 91.88 1 MET B O 1
ATOM 938 N N . VAL B 1 2 ? 14.023 14.148 8.562 1 94.75 2 VAL B N 1
ATOM 939 C CA . VAL B 1 2 ? 13.57 14.906 7.398 1 94.75 2 VAL B CA 1
ATOM 940 C C . VAL B 1 2 ? 12.664 16.047 7.844 1 94.75 2 VAL B C 1
ATOM 942 O O . VAL B 1 2 ? 11.852 15.883 8.758 1 94.75 2 VAL B O 1
ATOM 945 N N . ARG B 1 3 ? 12.875 17.203 7.219 1 97.5 3 ARG B N 1
ATOM 946 C CA . ARG B 1 3 ? 11.938 18.312 7.391 1 97.5 3 ARG B CA 1
ATOM 947 C C . ARG B 1 3 ? 10.914 18.344 6.262 1 97.5 3 ARG B C 1
ATOM 949 O O . ARG B 1 3 ? 11.266 18.188 5.094 1 97.5 3 ARG B O 1
ATOM 956 N N . ILE B 1 4 ? 9.672 18.547 6.645 1 98.19 4 ILE B N 1
ATOM 957 C CA . ILE B 1 4 ? 8.625 18.609 5.629 1 98.19 4 ILE B CA 1
ATOM 958 C C . ILE B 1 4 ? 7.82 19.891 5.809 1 98.19 4 ILE B C 1
ATOM 960 O O . ILE B 1 4 ? 7.355 20.203 6.914 1 98.19 4 ILE B O 1
ATOM 964 N N . ASP B 1 5 ? 7.691 20.578 4.77 1 98.69 5 ASP B N 1
ATOM 965 C CA . ASP B 1 5 ? 6.895 21.797 4.723 1 98.69 5 ASP B CA 1
ATOM 966 C C . ASP B 1 5 ? 5.621 21.594 3.904 1 98.69 5 ASP B C 1
ATOM 968 O O . ASP B 1 5 ? 5.68 21.125 2.766 1 98.69 5 ASP B O 1
ATOM 972 N N . TYR B 1 6 ? 4.512 21.969 4.547 1 98.62 6 TYR B N 1
ATOM 973 C CA . TYR B 1 6 ? 3.209 21.812 3.914 1 98.62 6 TYR B CA 1
ATOM 974 C C . TYR B 1 6 ? 2.549 23.156 3.666 1 98.62 6 TYR B C 1
ATOM 976 O O . TYR B 1 6 ? 2.342 23.938 4.602 1 98.62 6 TYR B O 1
ATOM 984 N N . ALA B 1 7 ? 2.268 23.438 2.383 1 98.62 7 ALA B N 1
ATOM 985 C CA . ALA B 1 7 ? 1.361 24.547 2.139 1 98.62 7 ALA B CA 1
ATOM 986 C C . ALA B 1 7 ? -0.049 24.234 2.625 1 98.62 7 ALA B C 1
ATOM 988 O O . ALA B 1 7 ? -0.376 23.062 2.877 1 98.62 7 ALA B O 1
ATOM 989 N N . PRO B 1 8 ? -0.837 25.281 2.795 1 98.44 8 PRO B N 1
ATOM 990 C CA . PRO B 1 8 ? -2.238 24.984 3.105 1 98.44 8 PRO B CA 1
ATOM 991 C C . PRO B 1 8 ? -2.863 24 2.129 1 98.44 8 PRO B C 1
ATOM 993 O O . PRO B 1 8 ? -2.713 24.141 0.914 1 98.44 8 PRO B O 1
ATOM 996 N N . TRP B 1 9 ? -3.4 22.922 2.656 1 97.56 9 TRP B N 1
ATOM 997 C CA . TRP B 1 9 ? -4.082 21.844 1.936 1 97.56 9 TRP B CA 1
ATOM 998 C C . TRP B 1 9 ? -3.078 20.922 1.254 1 97.56 9 TRP B C 1
ATOM 1000 O O . TRP B 1 9 ? -3.463 20.031 0.501 1 97.56 9 TRP B O 1
ATOM 1010 N N . GLY B 1 10 ? -1.804 21.172 1.529 1 98.5 10 GLY B N 1
ATOM 1011 C CA . GLY B 1 10 ? -0.789 20.234 1.067 1 98.5 10 GLY B CA 1
ATOM 1012 C C . GLY B 1 10 ? -0.873 18.875 1.745 1 98.5 10 GLY B C 1
ATOM 1013 O O . GLY B 1 10 ? -1.325 18.781 2.887 1 98.5 10 GLY B O 1
ATOM 1014 N N . ILE B 1 11 ? -0.458 17.875 1.028 1 98.75 11 ILE B N 1
ATOM 1015 C CA . ILE B 1 11 ? -0.524 16.547 1.606 1 98.75 11 ILE B CA 1
ATOM 1016 C C . ILE B 1 11 ? 0.817 15.836 1.427 1 98.75 11 ILE B C 1
ATOM 1018 O O . ILE B 1 11 ? 1.556 16.125 0.482 1 98.75 11 ILE B O 1
ATOM 1022 N N . ASN B 1 12 ? 1.257 15.055 2.283 1 98.81 12 ASN B N 1
ATOM 1023 C CA . ASN B 1 12 ? 2.072 13.867 2.051 1 98.81 12 ASN B CA 1
ATOM 1024 C C . ASN B 1 12 ? 1.207 12.633 1.823 1 98.81 12 ASN B C 1
ATOM 1026 O O . ASN B 1 12 ? 0.563 12.141 2.752 1 98.81 12 ASN B O 1
ATOM 1030 N N . PRO B 1 13 ? 1.135 12.211 0.579 1 98.88 13 PRO B N 1
ATOM 1031 C CA . PRO B 1 13 ? 0.122 11.219 0.204 1 98.88 13 PRO B CA 1
ATOM 1032 C C . PRO B 1 13 ? 0.325 9.875 0.901 1 98.88 13 PRO B C 1
ATOM 1034 O O . PRO B 1 13 ? 1.369 9.648 1.517 1 98.88 13 PRO B O 1
ATOM 1037 N N . PRO B 1 14 ? -0.708 9 0.846 1 98.94 14 PRO B N 1
ATOM 1038 C CA . PRO B 1 14 ? -0.559 7.68 1.46 1 98.94 14 PRO B CA 1
ATOM 1039 C C . PRO B 1 14 ? 0.728 6.977 1.037 1 98.94 14 PRO B C 1
ATOM 1041 O O . PRO B 1 14 ? 0.987 6.82 -0.159 1 98.94 14 PRO B O 1
ATOM 1044 N N . HIS B 1 15 ? 1.506 6.617 2.023 1 98.88 15 HIS B N 1
ATOM 1045 C CA . HIS B 1 15 ? 2.785 5.945 1.832 1 98.88 15 HIS B CA 1
ATOM 1046 C C . HIS B 1 15 ? 3.139 5.078 3.037 1 98.88 15 HIS B C 1
ATOM 1048 O O . HIS B 1 15 ? 2.428 5.09 4.047 1 98.88 15 HIS B O 1
ATOM 1054 N N . THR B 1 16 ? 4.105 4.285 2.945 1 98.69 16 THR B N 1
ATOM 1055 C CA . THR B 1 16 ? 4.617 3.463 4.039 1 98.69 16 THR B CA 1
ATOM 1056 C C . THR B 1 16 ? 6.141 3.475 4.055 1 98.69 16 THR B C 1
ATOM 1058 O O . THR B 1 16 ? 6.777 3.816 3.057 1 98.69 16 THR B O 1
ATOM 1061 N N . HIS B 1 17 ? 6.738 3.248 5.129 1 98.38 17 HIS B N 1
ATOM 1062 C CA . HIS B 1 17 ? 8.141 2.902 5.301 1 98.38 17 HIS B CA 1
ATOM 1063 C C . HIS B 1 17 ? 8.305 1.433 5.676 1 98.38 17 HIS B C 1
ATOM 1065 O O . HIS B 1 17 ? 8.102 1.058 6.832 1 98.38 17 HIS B O 1
ATOM 1071 N N . PRO B 1 18 ? 8.734 0.597 4.707 1 96.38 18 PRO B N 1
ATOM 1072 C CA . PRO B 1 18 ? 8.727 -0.85 4.938 1 96.38 18 PRO B CA 1
ATOM 1073 C C . PRO B 1 18 ? 9.688 -1.279 6.039 1 96.38 18 PRO B C 1
ATOM 1075 O O . PRO B 1 18 ? 9.531 -2.357 6.617 1 96.38 18 PRO B O 1
ATOM 1078 N N . ARG B 1 19 ? 10.633 -0.409 6.434 1 95.94 19 ARG B N 1
ATOM 1079 C CA . ARG B 1 19 ? 11.656 -0.873 7.363 1 95.94 19 ARG B CA 1
ATOM 1080 C C . ARG B 1 19 ? 11.836 0.107 8.516 1 95.94 19 ARG B C 1
ATOM 1082 O O . ARG B 1 19 ? 12.891 0.147 9.148 1 95.94 19 ARG B O 1
ATOM 1089 N N . ALA B 1 20 ? 10.82 0.953 8.727 1 97.44 20 ALA B N 1
ATOM 1090 C CA . ALA B 1 20 ? 11.039 1.902 9.812 1 97.44 20 ALA B CA 1
ATOM 1091 C C . ALA B 1 20 ? 9.711 2.389 10.398 1 97.44 20 ALA B C 1
ATOM 1093 O O . ALA B 1 20 ? 8.742 2.592 9.664 1 97.44 20 ALA B O 1
ATOM 1094 N N . THR B 1 21 ? 9.68 2.537 11.664 1 97.94 21 THR B N 1
ATOM 1095 C CA . THR B 1 21 ? 8.711 3.391 12.352 1 97.94 21 THR B CA 1
ATOM 1096 C C . THR B 1 21 ? 9.047 4.863 12.141 1 97.94 21 THR B C 1
ATOM 1098 O O . THR B 1 21 ? 10.219 5.242 12.109 1 97.94 21 THR B O 1
ATOM 1101 N N . GLU B 1 22 ? 8.062 5.668 11.977 1 98.56 22 GLU B N 1
ATOM 1102 C CA . GLU B 1 22 ? 8.266 7.109 11.836 1 98.56 22 GLU B CA 1
ATOM 1103 C C . GLU B 1 22 ? 7.68 7.867 13.023 1 98.56 22 GLU B C 1
ATOM 1105 O O . GLU B 1 22 ? 6.551 7.605 13.438 1 98.56 22 GLU B O 1
ATOM 1110 N N . ILE B 1 23 ? 8.43 8.727 13.57 1 98.75 23 ILE B N 1
ATOM 1111 C CA . ILE B 1 23 ? 7.973 9.664 14.586 1 98.75 23 ILE B CA 1
ATOM 1112 C C . ILE B 1 23 ? 7.938 11.078 14 1 98.75 23 ILE B C 1
ATOM 1114 O O . ILE B 1 23 ? 8.914 11.539 13.414 1 98.75 23 ILE B O 1
ATOM 1118 N N . LEU B 1 24 ? 6.82 11.734 14.133 1 98.88 24 LEU B N 1
ATOM 1119 C CA . LEU B 1 24 ? 6.605 13.062 13.578 1 98.88 24 LEU B CA 1
ATOM 1120 C C . LEU B 1 24 ? 6.379 14.086 14.688 1 98.88 24 LEU B C 1
ATOM 1122 O O . LEU B 1 24 ? 5.578 13.859 15.594 1 98.88 24 LEU B O 1
ATOM 1126 N N . THR B 1 25 ? 7.062 15.172 14.617 1 98.88 25 THR B N 1
ATOM 1127 C CA . THR B 1 25 ? 6.859 16.297 15.523 1 98.88 25 THR B CA 1
ATOM 1128 C C . THR B 1 25 ? 6.465 17.547 14.742 1 98.88 25 THR B C 1
ATOM 1130 O O . THR B 1 25 ? 7.133 17.922 13.773 1 98.88 25 THR B O 1
ATOM 1133 N N . ILE B 1 26 ? 5.387 18.203 15.234 1 98.88 26 ILE B N 1
ATOM 1134 C CA . ILE B 1 26 ? 4.922 19.406 14.547 1 98.88 26 ILE B CA 1
ATOM 1135 C C . ILE B 1 26 ? 5.688 20.625 15.062 1 98.88 26 ILE B C 1
ATOM 1137 O O . ILE B 1 26 ? 5.707 20.891 16.266 1 98.88 26 ILE B O 1
ATOM 1141 N N . LEU B 1 27 ? 6.293 21.359 14.203 1 98.81 27 LEU B N 1
ATOM 1142 C CA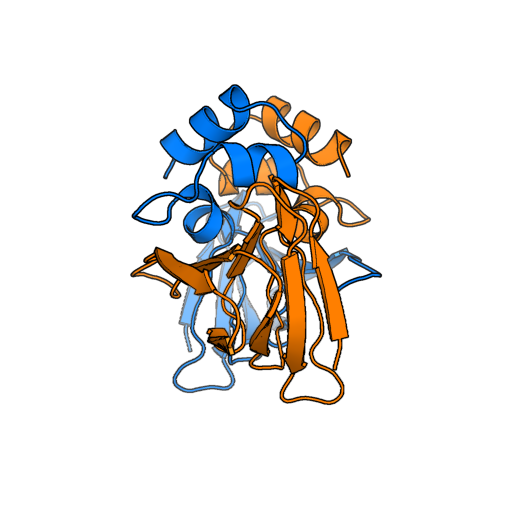 . LEU B 1 27 ? 7.051 22.562 14.578 1 98.81 27 LEU B CA 1
ATOM 1143 C C . LEU B 1 27 ? 6.203 23.812 14.414 1 98.81 27 LEU B C 1
ATOM 1145 O O . LEU B 1 27 ? 6.367 24.781 15.156 1 98.81 27 LEU B O 1
ATOM 1149 N N . GLU B 1 28 ? 5.422 23.828 13.414 1 98.81 28 GLU B N 1
ATOM 1150 C CA . GLU B 1 28 ? 4.543 24.953 13.086 1 98.81 28 GLU B CA 1
ATOM 1151 C C . GLU B 1 28 ? 3.256 24.453 12.422 1 98.81 28 GLU B C 1
ATOM 1153 O O . GLU B 1 28 ? 3.283 23.531 11.617 1 98.81 28 GLU B O 1
ATOM 1158 N N . GLY B 1 29 ? 2.174 25.172 12.766 1 98.62 29 GLY B N 1
ATOM 1159 C CA . GLY B 1 29 ? 0.935 24.938 12.039 1 98.62 29 GLY B CA 1
ATOM 1160 C C . GLY B 1 29 ? 0.145 23.75 12.57 1 98.62 29 GLY B C 1
ATOM 1161 O O . GLY B 1 29 ? 0.241 23.422 13.75 1 98.62 29 GLY B O 1
ATOM 1162 N N . THR B 1 30 ? -0.813 23.281 11.734 1 98.69 30 THR B N 1
ATOM 1163 C CA . THR B 1 30 ? -1.76 22.234 12.07 1 98.69 30 THR B CA 1
ATOM 1164 C C . THR B 1 30 ? -1.771 21.141 10.992 1 98.69 30 THR B C 1
ATOM 1166 O O . THR B 1 30 ? -1.929 21.453 9.812 1 98.69 30 THR B O 1
ATOM 1169 N N . LEU B 1 31 ? -1.553 19.922 11.422 1 98.81 31 LEU B N 1
ATOM 1170 C CA . LEU B 1 31 ? -1.518 18.797 10.5 1 98.81 31 LEU B CA 1
ATOM 1171 C C . LEU B 1 31 ? -2.525 17.719 10.906 1 98.81 31 LEU B C 1
ATOM 1173 O O . LEU B 1 31 ? -2.584 17.328 12.07 1 98.81 31 LEU B O 1
ATOM 1177 N N . GLU B 1 32 ? -3.367 17.312 10.008 1 98.94 32 GLU B N 1
ATOM 1178 C CA . GLU B 1 32 ? -4.082 16.047 10.164 1 98.94 32 GLU B CA 1
ATOM 1179 C C . GLU B 1 32 ? -3.221 14.867 9.727 1 98.94 32 GLU B C 1
ATOM 1181 O O . GLU B 1 32 ? -2.643 14.883 8.641 1 98.94 32 GLU B O 1
ATOM 1186 N N . VAL B 1 33 ? -3.084 13.883 10.594 1 98.88 33 VAL B N 1
ATOM 1187 C CA . VAL B 1 33 ? -2.344 12.672 10.266 1 98.88 33 VAL B CA 1
ATOM 1188 C C . VAL B 1 33 ? -3.268 11.461 10.352 1 98.88 33 VAL B C 1
ATOM 1190 O O . VAL B 1 33 ? -4.273 11.492 11.062 1 98.88 33 VAL B O 1
ATOM 1193 N N . GLY B 1 34 ? -2.986 10.484 9.625 1 98.69 34 GLY B N 1
ATOM 1194 C CA . GLY B 1 34 ? -3.727 9.234 9.68 1 98.69 34 GLY B CA 1
ATOM 1195 C C . GLY B 1 34 ? -2.887 8.031 9.297 1 98.69 34 GLY B C 1
ATOM 1196 O O . GLY B 1 34 ? -1.995 8.125 8.453 1 98.69 34 GLY B O 1
ATOM 1197 N N . PHE B 1 35 ? -3.117 6.922 9.914 1 98.81 35 PHE B N 1
ATOM 1198 C CA . PHE B 1 35 ? -2.609 5.641 9.445 1 98.81 35 PHE B CA 1
ATOM 1199 C C . PHE B 1 35 ? -3.705 4.578 9.484 1 98.81 35 PHE B C 1
ATOM 1201 O O . PHE B 1 35 ? -4.727 4.758 10.148 1 98.81 35 PHE B O 1
ATOM 1208 N N . ILE B 1 36 ? -3.59 3.523 8.719 1 98.88 36 ILE B N 1
ATOM 1209 C CA . ILE B 1 36 ? -4.582 2.459 8.602 1 98.88 36 ILE B CA 1
ATOM 1210 C C . ILE B 1 36 ? -4.004 1.152 9.141 1 98.88 36 ILE B C 1
ATOM 1212 O O . ILE B 1 36 ? -2.896 0.756 8.766 1 98.88 36 ILE B O 1
ATOM 1216 N N . THR B 1 37 ? -4.727 0.495 10.047 1 98.44 37 THR B N 1
ATOM 1217 C CA . THR B 1 37 ? -4.273 -0.783 10.586 1 98.44 37 THR B CA 1
ATOM 1218 C C . THR B 1 37 ? -4.363 -1.878 9.523 1 98.44 37 THR B C 1
ATOM 1220 O O . THR B 1 37 ? -5.074 -1.729 8.531 1 98.44 37 THR B O 1
ATOM 1223 N N . SER B 1 38 ? -3.641 -2.963 9.734 1 97.62 38 SER B N 1
ATOM 1224 C CA . SER B 1 38 ? -3.568 -4.059 8.773 1 97.62 38 SER B CA 1
ATOM 1225 C C . SER B 1 38 ? -4.887 -4.82 8.695 1 97.62 38 SER B C 1
ATOM 1227 O O . SER B 1 38 ? -5.793 -4.582 9.5 1 97.62 38 SER B O 1
ATOM 1229 N N . ASN B 1 39 ? -4.949 -5.715 7.707 1 96.75 39 ASN B N 1
ATOM 1230 C CA . ASN B 1 39 ? -6.074 -6.637 7.582 1 96.75 39 ASN B CA 1
ATOM 1231 C C . ASN B 1 39 ? -6.258 -7.469 8.844 1 96.75 39 ASN B C 1
ATOM 1233 O O . ASN B 1 39 ? -5.281 -7.812 9.516 1 96.75 39 ASN B O 1
ATOM 1237 N N . PRO B 1 40 ? -7.488 -7.785 9.25 1 96 40 PRO B N 1
ATOM 1238 C CA . PRO B 1 40 ? -8.734 -7.48 8.539 1 96 40 PRO B CA 1
ATOM 1239 C C . PRO B 1 40 ? -9.375 -6.172 9.008 1 96 40 PRO B C 1
ATOM 1241 O O . PRO B 1 40 ? -10.406 -5.762 8.469 1 96 40 PRO B O 1
ATOM 1244 N N . ASP B 1 41 ? -8.828 -5.473 9.93 1 96.94 41 ASP B N 1
ATOM 1245 C CA . ASP B 1 41 ? -9.469 -4.32 10.555 1 96.94 41 ASP B CA 1
ATOM 1246 C C . ASP B 1 41 ? -9.531 -3.139 9.594 1 96.94 41 ASP B C 1
ATOM 1248 O O . ASP B 1 41 ? -10.578 -2.504 9.445 1 96.94 41 ASP B O 1
ATOM 1252 N N . ASN B 1 42 ? -8.469 -2.826 8.93 1 98.38 42 ASN B N 1
ATOM 1253 C CA . ASN B 1 42 ? -8.352 -1.687 8.023 1 98.38 42 ASN B CA 1
ATOM 1254 C C . ASN B 1 42 ? -8.969 -0.428 8.633 1 98.38 42 ASN B C 1
ATOM 1256 O O . ASN B 1 42 ? -9.75 0.263 7.973 1 98.38 42 ASN B O 1
ATOM 1260 N N . ARG B 1 43 ? -8.719 -0.247 9.914 1 98.81 43 ARG B N 1
ATOM 1261 C CA . ARG B 1 43 ? -9.25 0.908 10.625 1 98.81 43 ARG B CA 1
ATOM 1262 C C . ARG B 1 43 ? -8.375 2.137 10.414 1 98.81 43 ARG B C 1
ATOM 1264 O O . ARG B 1 43 ? -7.16 2.08 10.625 1 98.81 43 ARG B O 1
ATOM 1271 N N . LEU B 1 44 ? -8.961 3.225 9.953 1 98.88 44 LEU B N 1
ATOM 1272 C CA . LEU B 1 44 ? -8.273 4.508 9.875 1 98.88 44 LEU B CA 1
ATOM 1273 C C . LEU B 1 44 ? -8.266 5.199 11.234 1 98.88 44 LEU B C 1
ATOM 1275 O O . LEU B 1 44 ? -9.328 5.457 11.812 1 98.88 44 LEU B O 1
ATOM 1279 N N . ILE B 1 45 ? -7.129 5.473 11.727 1 98.75 45 ILE B N 1
ATOM 1280 C CA . ILE B 1 45 ? -6.934 6.273 12.93 1 98.75 45 ILE B CA 1
ATOM 1281 C C . ILE B 1 45 ? -6.375 7.645 12.555 1 98.75 45 ILE B C 1
ATOM 1283 O O . ILE B 1 45 ? -5.312 7.738 11.93 1 98.75 45 ILE B O 1
ATOM 1287 N N . THR B 1 46 ? -7.039 8.719 12.906 1 98.69 46 THR B N 1
ATOM 1288 C CA . THR B 1 46 ? -6.625 10.07 12.547 1 98.69 46 THR B CA 1
ATOM 1289 C C . THR B 1 46 ? -6.5 10.945 13.789 1 98.69 46 THR B C 1
ATOM 1291 O O . THR B 1 46 ? -7.113 10.664 14.82 1 98.69 46 THR B O 1
ATOM 1294 N N . LYS B 1 47 ? -5.688 11.906 13.664 1 98.75 47 LYS B N 1
ATOM 1295 C CA . LYS B 1 47 ? -5.512 12.938 14.688 1 98.75 47 LYS B CA 1
ATOM 1296 C C . LYS B 1 47 ? -5.121 14.266 14.062 1 98.75 47 LYS B C 1
ATOM 1298 O O . LYS B 1 47 ? -4.426 14.305 13.039 1 98.75 47 LYS B O 1
ATOM 1303 N N . VAL B 1 48 ? -5.676 15.305 14.578 1 98.88 48 VAL B N 1
ATOM 1304 C CA . VAL B 1 48 ? -5.18 16.641 14.242 1 98.88 48 VAL B CA 1
ATOM 1305 C C . VAL B 1 48 ? -4.133 17.078 15.266 1 98.88 48 VAL B C 1
ATOM 1307 O O . VAL B 1 48 ? -4.375 17.031 16.469 1 98.88 48 VAL B O 1
ATOM 1310 N N . LEU B 1 49 ? -2.984 17.469 14.766 1 98.88 49 LEU B N 1
ATOM 1311 C CA . LEU B 1 49 ? -1.828 17.797 15.594 1 98.88 49 LEU B CA 1
ATOM 1312 C C . LEU B 1 49 ? -1.492 19.281 15.484 1 98.88 49 LEU B C 1
ATOM 1314 O O . LEU B 1 49 ? -1.677 19.891 14.422 1 98.88 49 LEU B O 1
ATOM 1318 N N . SER B 1 50 ? -1.016 19.812 16.516 1 98.5 50 SER B N 1
ATOM 1319 C CA . SER B 1 50 ? -0.544 21.203 16.562 1 98.5 50 SER B CA 1
ATOM 1320 C C . SER B 1 50 ? 0.901 21.281 17.047 1 98.5 50 SER B C 1
ATOM 1322 O O . SER B 1 50 ? 1.492 20.266 17.406 1 98.5 50 SER B O 1
ATOM 1324 N N . LYS B 1 51 ? 1.436 22.484 16.906 1 98.5 51 LYS B N 1
ATOM 1325 C CA . LYS B 1 51 ? 2.82 22.719 17.312 1 98.5 51 LYS B CA 1
ATOM 1326 C C . LYS B 1 51 ? 3.135 22.016 18.641 1 98.5 51 LYS B C 1
ATOM 1328 O O . LYS B 1 51 ? 2.395 22.156 19.609 1 98.5 51 LYS B O 1
ATOM 1333 N N . GLY B 1 52 ? 4.172 21.234 18.609 1 98.69 52 GLY B N 1
ATOM 1334 C CA . GLY B 1 52 ? 4.637 20.578 19.812 1 98.69 52 GLY B CA 1
ATOM 1335 C C . GLY B 1 52 ? 4.141 19.141 19.938 1 98.69 52 GLY B C 1
ATOM 1336 O O . GLY B 1 52 ? 4.695 18.359 20.703 1 98.69 52 GLY B O 1
ATOM 1337 N N . ASP B 1 53 ? 3.074 18.797 19.281 1 98.81 53 ASP B N 1
ATOM 1338 C CA . ASP B 1 53 ? 2.535 17.438 19.328 1 98.81 53 ASP B CA 1
ATOM 1339 C C . ASP B 1 53 ? 3.461 16.453 18.625 1 98.81 53 ASP B C 1
ATOM 1341 O O . ASP B 1 53 ? 4.207 16.828 17.719 1 98.81 53 ASP B O 1
ATOM 1345 N N . VAL B 1 54 ? 3.408 15.211 19.109 1 98.69 54 VAL B N 1
ATOM 1346 C CA . VAL B 1 54 ? 4.168 14.102 18.547 1 98.69 54 VAL B CA 1
ATOM 1347 C C . VAL B 1 54 ? 3.217 12.969 18.156 1 98.69 54 VAL B C 1
ATOM 1349 O O . VAL B 1 54 ? 2.217 12.734 18.844 1 98.69 54 VAL B O 1
ATOM 1352 N N . PHE B 1 55 ? 3.502 12.336 17.125 1 98.81 55 PHE B N 1
ATOM 1353 C CA . PHE B 1 55 ? 2.709 11.195 16.688 1 98.81 55 PHE B CA 1
ATOM 1354 C C . PHE B 1 55 ? 3.607 10.102 16.125 1 98.81 55 PHE B C 1
ATOM 1356 O O . PHE B 1 55 ? 4.625 10.391 15.492 1 98.81 55 PHE B O 1
ATOM 1363 N N . VAL B 1 56 ? 3.234 8.82 16.297 1 98.75 56 VAL B N 1
ATOM 1364 C CA . VAL B 1 56 ? 4.023 7.684 15.828 1 98.75 56 VAL B CA 1
ATOM 1365 C C . VAL B 1 56 ? 3.246 6.91 14.766 1 98.75 56 VAL B C 1
ATOM 1367 O O . VAL B 1 56 ? 2.086 6.547 14.977 1 98.75 56 VAL B O 1
ATOM 1370 N N . PHE B 1 57 ? 3.854 6.754 13.594 1 98.56 57 PHE B N 1
ATOM 1371 C CA . PHE B 1 57 ? 3.354 5.848 12.562 1 98.56 57 PHE B CA 1
ATOM 1372 C C . PHE B 1 57 ? 4.062 4.5 12.641 1 98.56 57 PHE B C 1
ATOM 1374 O O . PHE B 1 57 ? 5.273 4.418 12.422 1 98.56 57 PHE B O 1
ATOM 1381 N N . PRO B 1 58 ? 3.35 3.414 12.898 1 97.81 58 PRO B N 1
ATOM 1382 C CA . PRO B 1 58 ? 3.998 2.107 13.023 1 97.81 58 PRO B CA 1
ATOM 1383 C C . PRO B 1 58 ? 4.629 1.635 11.711 1 97.81 58 PRO B C 1
ATOM 1385 O O . PRO B 1 58 ? 4.133 1.959 10.633 1 97.81 58 PRO B O 1
ATOM 1388 N N . VAL B 1 59 ? 5.68 0.864 11.852 1 96.69 59 VAL B N 1
ATOM 1389 C CA . VAL B 1 59 ? 6.453 0.348 10.727 1 96.69 59 VAL B CA 1
ATOM 1390 C C . VAL B 1 59 ? 5.52 -0.357 9.742 1 96.69 59 VAL B C 1
ATOM 1392 O O . VAL B 1 59 ? 4.68 -1.163 10.148 1 96.69 59 VAL B O 1
ATOM 1395 N N . GLY B 1 60 ? 5.57 0.025 8.547 1 97.5 60 GLY B N 1
ATOM 1396 C CA . GLY B 1 60 ? 4.949 -0.701 7.449 1 97.5 60 GLY B CA 1
ATOM 1397 C C . GLY B 1 60 ? 3.502 -0.308 7.215 1 97.5 60 GLY B C 1
ATOM 1398 O O . GLY B 1 60 ? 2.92 -0.651 6.184 1 97.5 60 GLY B O 1
ATOM 1399 N N . LEU B 1 61 ? 2.861 0.408 8.125 1 98.62 61 LEU B N 1
ATOM 1400 C CA . LEU B 1 61 ? 1.458 0.763 7.938 1 98.62 61 LEU B CA 1
ATOM 1401 C C . LEU B 1 61 ? 1.322 1.977 7.023 1 98.62 61 LEU B C 1
ATOM 1403 O O . LEU B 1 61 ? 2.133 2.902 7.09 1 98.62 61 LEU B O 1
ATOM 1407 N N . VAL B 1 62 ? 0.304 1.931 6.176 1 98.88 62 VAL B N 1
ATOM 1408 C CA . VAL B 1 62 ? 0.006 3.059 5.301 1 98.88 62 VAL B CA 1
ATOM 1409 C C . VAL B 1 62 ? -0.402 4.27 6.137 1 98.88 62 VAL B C 1
ATOM 1411 O O . VAL B 1 62 ? -1.201 4.148 7.066 1 98.88 62 VAL B O 1
ATOM 1414 N N . HIS B 1 63 ? 0.148 5.422 5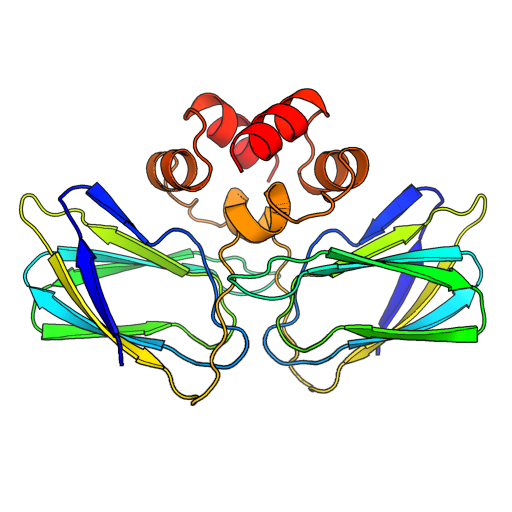.871 1 98.94 63 HIS B N 1
ATOM 1415 C CA . HIS B 1 63 ? -0.203 6.648 6.582 1 98.94 63 HIS B CA 1
ATOM 1416 C C . HIS B 1 63 ? -0.076 7.867 5.676 1 98.94 63 HIS B C 1
ATOM 1418 O O . HIS B 1 63 ? 0.442 7.766 4.562 1 98.94 63 HIS B O 1
ATOM 1424 N N . PHE B 1 64 ? -0.657 8.953 6.043 1 98.94 64 PHE B N 1
ATOM 1425 C CA . PHE B 1 64 ? -0.632 10.195 5.285 1 98.94 64 PHE B CA 1
ATOM 1426 C C . PHE B 1 64 ? -0.695 11.406 6.215 1 98.94 64 PHE B C 1
ATOM 1428 O O . PHE B 1 64 ? -0.982 11.258 7.406 1 98.94 64 PHE B O 1
ATOM 1435 N N . GLN B 1 65 ? -0.332 12.484 5.758 1 98.94 65 GLN B N 1
ATOM 1436 C CA . GLN B 1 65 ? -0.449 13.773 6.43 1 98.94 65 GLN B CA 1
ATOM 1437 C C . GLN B 1 65 ? -1.127 14.805 5.527 1 98.94 65 GLN B C 1
ATOM 1439 O O . GLN B 1 65 ? -0.891 14.828 4.316 1 98.94 65 GLN B O 1
ATOM 1444 N N . ARG B 1 66 ? -1.892 15.641 6.137 1 98.88 66 ARG B N 1
ATOM 1445 C CA . ARG B 1 66 ? -2.545 16.734 5.434 1 98.88 66 ARG B CA 1
ATOM 1446 C C . ARG B 1 66 ? -2.551 18.016 6.281 1 98.88 66 ARG B C 1
ATOM 1448 O O . ARG B 1 66 ? -2.896 17.969 7.461 1 98.88 66 ARG B O 1
ATOM 1455 N N . ASN B 1 67 ? -2.104 19.141 5.629 1 98.88 67 ASN B N 1
ATOM 1456 C CA . ASN B 1 67 ? -2.25 20.438 6.289 1 98.88 67 ASN B CA 1
ATOM 1457 C C . ASN B 1 67 ? -3.689 20.938 6.227 1 98.88 67 ASN B C 1
ATOM 1459 O O . ASN B 1 67 ? -4.164 21.344 5.168 1 98.88 67 ASN B O 1
ATOM 1463 N N . VAL B 1 68 ? -4.305 20.969 7.418 1 98.56 68 VAL B N 1
ATOM 1464 C CA . VAL B 1 68 ? -5.695 21.406 7.453 1 98.56 68 VAL B CA 1
ATOM 1465 C C . VAL B 1 68 ? -5.781 22.828 8.016 1 98.56 68 VAL B C 1
ATOM 1467 O O . VAL B 1 68 ? -6.867 23.312 8.344 1 98.56 68 VAL B O 1
ATOM 1470 N N . GLY B 1 69 ? -4.629 23.391 8.219 1 98.19 69 GLY B N 1
ATOM 1471 C CA . GLY B 1 69 ? -4.574 24.766 8.695 1 98.19 69 GLY B CA 1
ATOM 1472 C C . GLY B 1 69 ? -4.586 25.797 7.578 1 98.19 69 GLY B C 1
ATOM 1473 O O . GLY B 1 69 ? -4.41 25.453 6.41 1 98.19 69 GLY B O 1
ATOM 1474 N N . LYS B 1 70 ? -4.691 27.062 7.949 1 97.81 70 LYS B N 1
ATOM 1475 C CA . LYS B 1 70 ? -4.762 28.156 6.996 1 97.81 70 LYS B CA 1
ATOM 1476 C C . LYS B 1 70 ? -3.373 28.703 6.688 1 97.81 70 LYS B C 1
ATOM 1478 O O . LYS B 1 70 ? -3.211 29.516 5.773 1 97.81 70 LYS B O 1
ATOM 1483 N N . VAL B 1 71 ? -2.4 28.312 7.395 1 98.25 71 VAL B N 1
ATOM 1484 C CA . VAL B 1 71 ? -1.021 28.75 7.188 1 98.25 71 VAL B CA 1
ATOM 1485 C C . VAL B 1 71 ? -0.137 27.531 6.902 1 98.25 71 VAL B C 1
ATOM 1487 O O . VAL B 1 71 ? -0.592 26.391 6.988 1 98.25 71 VAL B O 1
ATOM 1490 N N . ASN B 1 72 ? 1.104 27.781 6.59 1 98.75 72 ASN B N 1
ATOM 1491 C CA . ASN B 1 72 ? 2.041 26.688 6.355 1 98.75 72 ASN B CA 1
ATOM 1492 C C . ASN B 1 72 ? 2.254 25.859 7.613 1 98.75 72 ASN B C 1
ATOM 1494 O O . ASN B 1 72 ? 2.275 26.391 8.719 1 98.75 72 ASN B O 1
ATOM 1498 N N . ALA B 1 73 ? 2.365 24.562 7.461 1 98.88 73 ALA B N 1
ATOM 1499 C CA . ALA B 1 73 ? 2.766 23.656 8.539 1 98.88 73 ALA B CA 1
ATOM 1500 C C . ALA B 1 73 ? 4.168 23.109 8.297 1 98.88 73 ALA B C 1
ATOM 1502 O O . ALA B 1 73 ? 4.562 22.875 7.152 1 98.88 73 ALA B O 1
ATOM 1503 N N . VAL B 1 74 ? 4.934 22.953 9.352 1 98.81 74 VAL B N 1
ATOM 1504 C CA . VAL B 1 74 ? 6.285 22.406 9.297 1 98.81 74 VAL B CA 1
ATOM 1505 C C . VAL B 1 74 ? 6.418 21.281 10.312 1 98.81 74 VAL B C 1
ATOM 1507 O O . VAL B 1 74 ? 6.027 21.422 11.477 1 98.81 74 VAL B O 1
ATOM 1510 N N . ALA B 1 75 ? 6.934 20.172 9.906 1 98.81 75 ALA B N 1
ATOM 1511 C CA . ALA B 1 75 ? 7.145 19.031 10.797 1 98.81 75 ALA B CA 1
ATOM 1512 C C . ALA B 1 75 ? 8.523 18.406 10.578 1 98.81 75 ALA B C 1
ATOM 1514 O O . ALA B 1 75 ? 9.117 18.578 9.508 1 98.81 75 ALA B O 1
ATOM 1515 N N . ILE B 1 76 ? 9.023 17.75 11.602 1 98.75 76 ILE B N 1
ATOM 1516 C CA . ILE B 1 76 ? 10.211 16.906 11.5 1 98.75 76 ILE B CA 1
ATOM 1517 C C . ILE B 1 76 ? 9.836 15.445 11.672 1 98.75 76 ILE B C 1
ATOM 1519 O O . ILE B 1 76 ? 9.125 15.086 12.617 1 98.75 76 ILE B O 1
ATOM 1523 N N . GLY B 1 77 ? 10.258 14.695 10.719 1 98.38 77 GLY B N 1
ATOM 1524 C CA . GLY B 1 77 ? 10.102 13.25 10.812 1 98.38 77 GLY B CA 1
ATOM 1525 C C . GLY B 1 77 ? 11.406 12.531 11.094 1 98.38 77 GLY B C 1
ATOM 1526 O O . GLY B 1 77 ? 12.453 12.883 10.547 1 98.38 77 GLY B O 1
ATOM 1527 N N . ALA B 1 78 ? 11.375 11.641 12.016 1 98.38 78 ALA B N 1
ATOM 1528 C CA . ALA B 1 78 ? 12.5 10.75 12.281 1 98.38 78 ALA B CA 1
ATOM 1529 C C . ALA B 1 78 ? 12.109 9.289 12.031 1 98.38 78 ALA B C 1
ATOM 1531 O O . ALA B 1 78 ? 11.008 8.867 12.383 1 98.38 78 ALA B O 1
ATOM 1532 N N . LEU B 1 79 ? 13.008 8.57 11.352 1 98.06 79 LEU B N 1
ATOM 1533 C CA . LEU B 1 79 ? 12.766 7.172 11.039 1 98.06 79 LEU B CA 1
ATOM 1534 C C . LEU B 1 79 ? 13.719 6.262 11.805 1 98.06 79 LEU B C 1
ATOM 1536 O O . LEU B 1 79 ? 14.898 6.586 11.961 1 98.06 79 LEU B O 1
ATOM 1540 N N . SER B 1 80 ? 13.312 5.148 12.211 1 97.62 80 SER B N 1
ATOM 1541 C CA . SER B 1 80 ? 14.016 4.285 13.156 1 97.62 80 SER B CA 1
ATOM 1542 C C . SER B 1 80 ? 15.016 3.385 12.438 1 97.62 80 SER B C 1
ATOM 1544 O O . SER B 1 80 ? 15.461 2.379 12.992 1 97.62 80 SER B O 1
ATOM 1546 N N . SER B 1 81 ? 15.32 3.6 11.227 1 96.19 81 SER B N 1
ATOM 1547 C CA . SER B 1 81 ? 16.281 2.834 10.438 1 96.19 81 SER B CA 1
ATOM 1548 C C . SER B 1 81 ? 17.078 3.74 9.508 1 96.19 81 SER B C 1
ATOM 1550 O O . SER B 1 81 ? 16.594 4.781 9.07 1 96.19 81 SER B O 1
ATOM 1552 N N . GLN B 1 82 ? 18.375 3.342 9.227 1 95.38 82 GLN B N 1
ATOM 1553 C CA . GLN B 1 82 ? 19.203 4.074 8.273 1 95.38 82 GLN B CA 1
ATOM 1554 C C . GLN B 1 82 ? 18.719 3.877 6.844 1 95.38 82 GLN B C 1
ATOM 1556 O O . GLN B 1 82 ? 19.031 4.668 5.957 1 95.38 82 GLN B O 1
ATOM 1561 N N . ASN B 1 83 ? 17.969 2.789 6.625 1 95.38 83 ASN B N 1
ATOM 1562 C CA . ASN B 1 83 ? 17.375 2.477 5.336 1 95.38 83 ASN B CA 1
ATOM 1563 C C . ASN B 1 83 ? 15.875 2.213 5.465 1 95.38 83 ASN B C 1
ATOM 1565 O O . ASN B 1 83 ? 15.422 1.083 5.273 1 95.38 83 ASN B O 1
ATOM 1569 N N . PRO B 1 84 ? 15.102 3.197 5.707 1 96.62 84 PRO B N 1
ATOM 1570 C CA . PRO B 1 84 ? 13.68 3.004 5.992 1 96.62 84 PRO B CA 1
ATOM 1571 C C . PRO B 1 84 ? 12.883 2.559 4.77 1 96.62 84 PRO B C 1
ATOM 1573 O O . PRO B 1 84 ? 11.867 1.875 4.902 1 96.62 84 PRO B O 1
ATOM 1576 N N . GLY B 1 85 ? 13.359 2.975 3.535 1 96.44 85 GLY B N 1
ATOM 1577 C CA . GLY B 1 85 ? 12.555 2.859 2.332 1 96.44 85 GLY B CA 1
ATOM 1578 C C . GLY B 1 85 ? 11.328 3.756 2.346 1 96.44 85 GLY B C 1
ATOM 1579 O O . GLY B 1 85 ? 10.945 4.273 3.396 1 96.44 85 GLY B O 1
ATOM 1580 N N . VAL B 1 86 ? 10.773 4.004 1.234 1 98.19 86 VAL B N 1
ATOM 1581 C CA . VAL B 1 86 ? 9.516 4.727 1.091 1 98.19 86 VAL B CA 1
ATOM 1582 C C . VAL B 1 86 ? 8.719 4.148 -0.079 1 98.19 86 VAL B C 1
ATOM 1584 O O . VAL B 1 86 ? 9.258 3.945 -1.167 1 98.19 86 VAL B O 1
ATOM 1587 N N . ILE B 1 87 ? 7.508 3.799 0.165 1 98.69 87 ILE B N 1
ATOM 1588 C CA . ILE B 1 87 ? 6.57 3.338 -0.855 1 98.69 87 ILE B CA 1
ATOM 1589 C C . ILE B 1 87 ? 5.363 4.273 -0.909 1 98.69 87 ILE B C 1
ATOM 1591 O O . ILE B 1 87 ? 4.523 4.266 -0.006 1 98.69 87 ILE B O 1
ATOM 1595 N N . THR B 1 88 ? 5.355 5.117 -1.902 1 98.88 88 THR B N 1
ATOM 1596 C CA . THR B 1 88 ? 4.152 5.898 -2.152 1 98.88 88 THR B CA 1
ATOM 1597 C C . THR B 1 88 ? 3.119 5.074 -2.918 1 98.88 88 THR B C 1
ATOM 1599 O O . THR B 1 88 ? 3.357 4.676 -4.059 1 98.88 88 THR B O 1
ATOM 1602 N N . ILE B 1 89 ? 1.955 4.883 -2.363 1 98.88 89 ILE B N 1
ATOM 1603 C CA . ILE B 1 89 ? 1.025 3.846 -2.797 1 98.88 89 ILE B CA 1
ATOM 1604 C C . ILE B 1 89 ? 0.62 4.09 -4.25 1 98.88 89 ILE B C 1
ATOM 1606 O O . ILE B 1 89 ? 0.69 3.184 -5.082 1 98.88 89 ILE B O 1
ATOM 1610 N N . ALA B 1 90 ? 0.229 5.309 -4.574 1 98.88 90 ALA B N 1
ATOM 1611 C CA . ALA B 1 90 ? -0.265 5.617 -5.914 1 98.88 90 ALA B CA 1
ATOM 1612 C C . ALA B 1 90 ? 0.827 5.418 -6.961 1 98.88 90 ALA B C 1
ATOM 1614 O O . ALA B 1 90 ? 0.598 4.781 -7.992 1 98.88 90 ALA B O 1
ATOM 1615 N N . ASN B 1 91 ? 2.049 5.949 -6.707 1 98.69 91 ASN B N 1
ATOM 1616 C CA . ASN B 1 91 ? 3.182 5.816 -7.617 1 98.69 91 ASN B CA 1
ATOM 1617 C C . ASN B 1 91 ? 3.557 4.352 -7.832 1 98.69 91 ASN B C 1
ATOM 1619 O O . ASN B 1 91 ? 3.842 3.939 -8.961 1 98.69 91 ASN B O 1
ATOM 1623 N N . THR B 1 92 ? 3.58 3.619 -6.746 1 98.81 92 THR B N 1
ATOM 1624 C CA . THR B 1 92 ? 4.02 2.229 -6.793 1 98.81 92 THR B CA 1
ATOM 1625 C C . THR B 1 92 ? 3.023 1.373 -7.57 1 98.81 92 THR B C 1
ATOM 1627 O O . THR B 1 92 ? 3.41 0.619 -8.469 1 98.81 92 THR B O 1
ATOM 1630 N N . VAL B 1 93 ? 1.735 1.541 -7.309 1 98.81 93 VAL B N 1
ATOM 1631 C CA . VAL B 1 93 ? 0.716 0.641 -7.836 1 98.81 93 VAL B CA 1
ATOM 1632 C C . VAL B 1 93 ? 0.355 1.05 -9.266 1 98.81 93 VAL B C 1
ATOM 1634 O O . VAL B 1 93 ? 0.167 0.194 -10.133 1 98.81 93 VAL B O 1
ATOM 1637 N N . PHE B 1 94 ? 0.364 2.328 -9.531 1 98.88 94 PHE B N 1
ATOM 1638 C CA . PHE B 1 94 ? -0.135 2.762 -10.828 1 98.88 94 PHE B CA 1
ATOM 1639 C C . PHE B 1 94 ? 0.991 3.348 -11.672 1 98.88 94 PHE B C 1
ATOM 1641 O O . PHE B 1 94 ? 0.823 3.566 -12.875 1 98.88 94 PHE B O 1
ATOM 1648 N N . GLY B 1 95 ? 2.166 3.539 -11.047 1 98.75 95 GLY B N 1
ATOM 1649 C CA . GLY B 1 95 ? 3.246 4.207 -11.758 1 98.75 95 GLY B CA 1
ATOM 1650 C C . GLY B 1 95 ? 4.465 3.326 -11.953 1 98.75 95 GLY B C 1
ATOM 1651 O O . GLY B 1 95 ? 5.516 3.801 -12.391 1 98.75 95 GLY B O 1
ATOM 1652 N N . SER B 1 96 ? 4.324 2.074 -11.57 1 98.88 96 SER B N 1
ATOM 1653 C CA . SER B 1 96 ? 5.473 1.191 -11.742 1 98.88 96 SER B CA 1
ATOM 1654 C C . SER B 1 96 ? 5.871 1.08 -13.211 1 98.88 96 SER B C 1
ATOM 1656 O O . SER B 1 96 ? 5.031 1.224 -14.102 1 98.88 96 SER B O 1
ATOM 1658 N N . LYS B 1 97 ? 7.176 0.868 -13.508 1 98.44 97 LYS B N 1
ATOM 1659 C CA . LYS B 1 97 ? 7.719 0.635 -14.836 1 98.44 97 LYS B CA 1
ATOM 1660 C C . LYS B 1 97 ? 8.539 -0.652 -14.883 1 98.44 97 LYS B C 1
ATOM 1662 O O . LYS B 1 97 ? 9.609 -0.735 -14.273 1 98.44 97 LYS B O 1
ATOM 1667 N N . PRO B 1 98 ? 8.172 -1.589 -15.633 1 98.56 98 PRO B N 1
ATOM 1668 C CA . PRO B 1 98 ? 6.949 -1.633 -16.438 1 98.56 98 PRO B CA 1
ATOM 1669 C C . PRO B 1 98 ? 5.684 -1.534 -15.578 1 98.56 98 PRO B C 1
ATOM 1671 O O . PRO B 1 98 ? 5.738 -1.729 -14.367 1 98.56 98 PRO B O 1
ATOM 1674 N N . ALA B 1 99 ? 4.551 -1.223 -16.219 1 98.75 99 ALA B N 1
ATOM 1675 C CA . ALA B 1 99 ? 3.277 -1.099 -15.508 1 98.75 99 ALA B CA 1
ATOM 1676 C C . ALA B 1 99 ? 2.752 -2.467 -15.086 1 98.75 99 ALA B C 1
ATOM 1678 O O . ALA B 1 99 ? 2.895 -3.449 -15.82 1 98.75 99 ALA B O 1
ATOM 1679 N N . ILE B 1 100 ? 2.15 -2.494 -13.914 1 98.81 100 ILE B N 1
ATOM 1680 C CA . ILE B 1 100 ? 1.331 -3.662 -13.609 1 98.81 100 ILE B CA 1
ATOM 1681 C C . ILE B 1 100 ? 0.224 -3.803 -14.648 1 98.81 100 ILE B C 1
ATOM 1683 O O . ILE B 1 100 ? -0.387 -2.811 -15.055 1 98.81 100 ILE B O 1
ATOM 1687 N N . ALA B 1 101 ? -0.019 -4.992 -15.039 1 98.25 101 ALA B N 1
ATOM 1688 C CA . ALA B 1 101 ? -1.025 -5.234 -16.062 1 98.25 101 ALA B CA 1
ATOM 1689 C C . ALA B 1 101 ? -2.389 -4.699 -15.641 1 98.25 101 ALA B C 1
ATOM 1691 O O . ALA B 1 101 ? -2.805 -4.887 -14.492 1 98.25 101 ALA B O 1
ATOM 1692 N N . ALA B 1 102 ? -3.096 -4.102 -16.562 1 98.06 102 ALA B N 1
ATOM 1693 C CA . ALA B 1 102 ? -4.359 -3.436 -16.266 1 98.06 102 ALA B CA 1
ATOM 1694 C C . ALA B 1 102 ? -5.398 -4.434 -15.758 1 98.06 102 ALA B C 1
ATOM 1696 O O . ALA B 1 102 ? -6.23 -4.105 -14.914 1 98.06 102 ALA B O 1
ATOM 1697 N N . ASP B 1 103 ? -5.379 -5.582 -16.312 1 97.56 103 ASP B N 1
ATOM 1698 C CA . ASP B 1 103 ? -6.379 -6.566 -15.914 1 97.56 103 ASP B CA 1
ATOM 1699 C C . ASP B 1 103 ? -6.168 -6.996 -14.461 1 97.56 103 ASP B C 1
ATOM 1701 O O . ASP B 1 103 ? -7.129 -7.309 -13.758 1 97.56 103 ASP B O 1
ATOM 1705 N N . VAL B 1 104 ? -4.906 -7.074 -13.969 1 98.56 104 VAL B N 1
ATOM 1706 C CA . VAL B 1 104 ? -4.617 -7.363 -12.562 1 98.56 104 VAL B CA 1
ATOM 1707 C C . VAL B 1 104 ? -5.223 -6.277 -11.68 1 98.56 104 VAL B C 1
ATOM 1709 O O . VAL B 1 104 ? -5.922 -6.578 -10.711 1 98.56 104 VAL B O 1
ATOM 1712 N N . LEU B 1 105 ? -4.992 -5.012 -12.023 1 98.88 105 LEU B N 1
ATOM 1713 C CA . LEU B 1 105 ? -5.469 -3.9 -11.211 1 98.88 105 LEU B CA 1
ATOM 1714 C C . LEU B 1 105 ? -6.984 -3.762 -11.312 1 98.88 105 LEU B C 1
ATOM 1716 O O . LEU B 1 105 ? -7.645 -3.422 -10.328 1 98.88 105 LEU B O 1
ATOM 1720 N N . ALA B 1 106 ? -7.504 -3.99 -12.516 1 98.75 106 ALA B N 1
ATOM 1721 C CA . ALA B 1 106 ? -8.953 -3.932 -12.68 1 98.75 106 ALA B CA 1
ATOM 1722 C C . ALA B 1 106 ? -9.648 -4.926 -11.75 1 98.75 106 ALA B C 1
ATOM 1724 O O . ALA B 1 106 ? -10.633 -4.586 -11.094 1 98.75 106 ALA B O 1
ATOM 1725 N N . LYS B 1 107 ? -9.195 -6.07 -11.688 1 98.5 107 LYS B N 1
ATOM 1726 C CA . LYS B 1 107 ? -9.75 -7.082 -10.789 1 98.5 107 LYS B CA 1
ATOM 1727 C C . LYS B 1 107 ? -9.516 -6.707 -9.328 1 98.5 107 LYS B C 1
ATOM 1729 O O . LYS B 1 107 ? -10.438 -6.77 -8.508 1 98.5 107 LYS B O 1
ATOM 1734 N N . ALA B 1 108 ? -8.328 -6.289 -8.977 1 98.75 108 ALA B N 1
ATOM 1735 C CA . ALA B 1 108 ? -7.945 -5.961 -7.605 1 98.75 108 ALA B CA 1
ATOM 1736 C C . ALA B 1 108 ? -8.797 -4.816 -7.059 1 98.75 108 ALA B C 1
ATOM 1738 O O . ALA B 1 108 ? -9.164 -4.812 -5.879 1 98.75 108 ALA B O 1
ATOM 1739 N N . PHE B 1 109 ? -9.078 -3.846 -7.895 1 98.81 109 PHE B N 1
ATOM 1740 C CA . PHE B 1 109 ? -9.742 -2.629 -7.449 1 98.81 109 PHE B CA 1
ATOM 1741 C C . PHE B 1 109 ? -11.219 -2.652 -7.824 1 98.81 109 PHE B C 1
ATOM 1743 O O . PHE B 1 109 ? -11.945 -1.694 -7.559 1 98.81 109 PHE B O 1
ATOM 1750 N N . GLN B 1 110 ? -11.641 -3.744 -8.57 1 98.56 110 GLN B N 1
ATOM 1751 C CA . GLN B 1 110 ? -13.047 -3.992 -8.891 1 98.56 110 GLN B CA 1
ATOM 1752 C C . GLN B 1 110 ? -13.625 -2.867 -9.742 1 98.56 110 GLN B C 1
ATOM 1754 O O . GLN B 1 110 ? -14.727 -2.389 -9.477 1 98.56 110 GLN B O 1
ATOM 1759 N N . VAL B 1 111 ? -12.836 -2.359 -10.641 1 98.5 111 VAL B N 1
ATOM 1760 C CA . VAL B 1 111 ? -13.258 -1.356 -11.617 1 98.5 111 VAL B CA 1
ATOM 1761 C C . VAL B 1 111 ? -12.852 -1.793 -13.016 1 98.5 111 VAL B C 1
ATOM 1763 O O . VAL B 1 111 ? -12.141 -2.785 -13.188 1 98.5 111 VAL B O 1
ATOM 1766 N N . ASP B 1 112 ? -13.328 -1.118 -14.016 1 97.38 112 ASP B N 1
ATOM 1767 C CA . ASP B 1 112 ? -13.023 -1.512 -15.391 1 97.38 112 ASP B CA 1
ATOM 1768 C C . ASP B 1 112 ? -11.656 -0.989 -15.82 1 97.38 112 ASP B C 1
ATOM 1770 O O . ASP B 1 112 ? -11.055 -0.156 -15.133 1 97.38 112 ASP B O 1
ATOM 1774 N N . SER B 1 113 ? -11.156 -1.471 -16.906 1 97.12 113 SER B N 1
ATOM 1775 C CA . SER B 1 113 ? -9.82 -1.14 -17.391 1 97.12 113 SER B CA 1
ATOM 1776 C C . SER B 1 113 ? -9.703 0.343 -17.734 1 97.12 113 SER B C 1
ATOM 1778 O O . SER B 1 113 ? -8.617 0.912 -17.688 1 97.12 113 SER B O 1
ATOM 1780 N N . GLY B 1 114 ? -10.852 0.926 -18.078 1 97.12 114 GLY B N 1
ATOM 1781 C CA . GLY B 1 114 ? -10.82 2.352 -18.375 1 97.12 114 GLY B CA 1
ATOM 1782 C C . GLY B 1 114 ? -10.383 3.191 -17.188 1 97.12 114 GLY B C 1
ATOM 1783 O O . GLY B 1 114 ? -9.594 4.121 -17.328 1 97.12 114 GLY B O 1
ATOM 1784 N N . VAL B 1 115 ? -10.938 2.873 -16.031 1 98 115 VAL B N 1
ATOM 1785 C CA . VAL B 1 115 ? -10.578 3.58 -14.812 1 98 115 VAL B CA 1
ATOM 1786 C C . VAL B 1 115 ? -9.10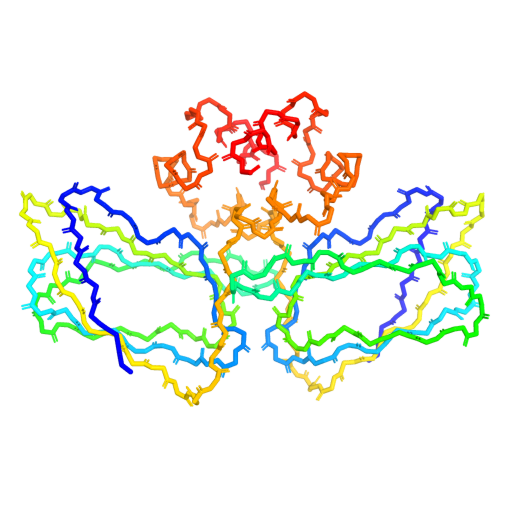2 3.344 -14.5 1 98 115 VAL B C 1
ATOM 1788 O O . VAL B 1 115 ? -8.375 4.281 -14.156 1 98 115 VAL B O 1
ATOM 1791 N N . ILE B 1 116 ? -8.602 2.102 -14.695 1 98.69 116 ILE B N 1
ATOM 1792 C CA . ILE B 1 116 ? -7.207 1.754 -14.422 1 98.69 116 ILE B CA 1
ATOM 1793 C C . ILE B 1 116 ? -6.289 2.51 -15.375 1 98.69 116 ILE B C 1
ATOM 1795 O O . ILE B 1 116 ? -5.262 3.051 -14.969 1 98.69 116 ILE B O 1
ATOM 1799 N N . ASN B 1 117 ? -6.68 2.531 -16.641 1 98.38 117 ASN B N 1
ATOM 1800 C CA . ASN B 1 117 ? -5.875 3.232 -17.625 1 98.38 117 ASN B CA 1
ATOM 1801 C C . ASN B 1 117 ? -5.77 4.723 -17.312 1 98.38 117 ASN B C 1
ATOM 1803 O O . ASN B 1 117 ? -4.711 5.324 -17.5 1 98.38 117 ASN B O 1
ATOM 1807 N N . LYS B 1 118 ? -6.863 5.305 -16.891 1 98.25 118 LYS B N 1
ATOM 1808 C CA . LYS B 1 118 ? -6.859 6.707 -16.484 1 98.25 118 LYS B CA 1
ATOM 1809 C C . LYS B 1 118 ? -5.906 6.941 -15.32 1 98.25 118 LYS B C 1
ATOM 1811 O O . LYS B 1 118 ? -5.098 7.867 -15.344 1 98.25 118 LYS B O 1
ATOM 1816 N N . LEU B 1 119 ? -5.969 6.102 -14.312 1 98.75 119 LEU B N 1
ATOM 1817 C CA . LEU B 1 119 ? -5.098 6.215 -13.148 1 98.75 119 LEU B CA 1
ATOM 1818 C C . LEU B 1 119 ? -3.635 6.043 -13.547 1 98.75 119 LEU B C 1
ATOM 1820 O O . LEU B 1 119 ? -2.781 6.848 -13.164 1 98.75 119 LEU B O 1
ATOM 1824 N N . GLN B 1 120 ? -3.342 5.031 -14.328 1 98.75 120 GLN B N 1
ATOM 1825 C CA . GLN B 1 120 ? -1.967 4.758 -14.727 1 98.75 120 GLN B CA 1
ATOM 1826 C C . GLN B 1 120 ? -1.405 5.891 -15.578 1 98.75 120 GLN B C 1
ATOM 1828 O O . GLN B 1 120 ? -0.204 6.164 -15.547 1 98.75 120 GLN B O 1
ATOM 1833 N N . SER B 1 121 ? -2.258 6.566 -16.328 1 98.62 121 SER B N 1
ATOM 1834 C CA . SER B 1 121 ? -1.811 7.645 -17.203 1 98.62 121 SER B CA 1
ATOM 1835 C C . SER B 1 121 ? -1.317 8.844 -16.391 1 98.62 121 SER B C 1
ATOM 1837 O O . SER B 1 121 ? -0.666 9.734 -16.938 1 98.62 121 SER B O 1
ATOM 1839 N N . LYS B 1 122 ? -1.641 8.93 -15.086 1 98.5 122 LYS B N 1
ATOM 1840 C CA . LYS B 1 122 ? -1.272 10.055 -14.234 1 98.5 122 LYS B CA 1
ATOM 1841 C C . LYS B 1 122 ? 0.129 9.883 -13.664 1 98.5 122 LYS B C 1
ATOM 1843 O O . LYS B 1 122 ? 0.66 10.781 -13.016 1 98.5 122 LYS B O 1
ATOM 1848 N N . PHE B 1 123 ? 0.71 8.711 -13.852 1 97.5 123 PHE B N 1
ATOM 1849 C CA . PHE B 1 123 ? 1.993 8.398 -13.242 1 97.5 123 PHE B CA 1
ATOM 1850 C C . PHE B 1 123 ? 2.961 7.824 -14.266 1 97.5 123 PHE B C 1
ATOM 1852 O O . PHE B 1 123 ? 2.539 7.207 -15.25 1 97.5 123 PHE B O 1
#

Foldseek 3Di:
DDKDKAFAFRKFAW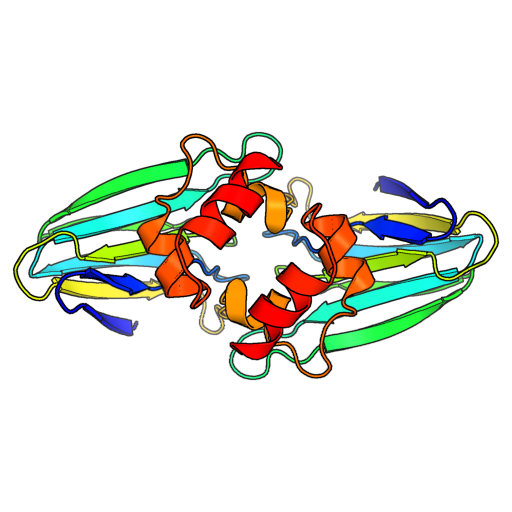KAQQAWKKKKAWQAAKKKKWWFDDPPRRDIDIDIDHHGDMDIDDHGIIMMMTHNGNGMIMMDMDIPDPRRDMGRPLCVQQVDVVHDDLVVVCVVVVHDSVVSVVSNVVD/DDKDKAFAFRKFAWKAQQAWKKKKAWQAAKKKKWWFDDPPRRDIDIDIDHHGDMDIDDHGIIMMMTHNGNGMIMMDMDIPDPRRDMGRPLCVQQVDVVHDDLVVVCVVVVHDSVVSVVSNVVD

Sequence (246 aa):
MVRIDYAPWGINPPHTHPRATEILTILEGTLEVGFITSNPDN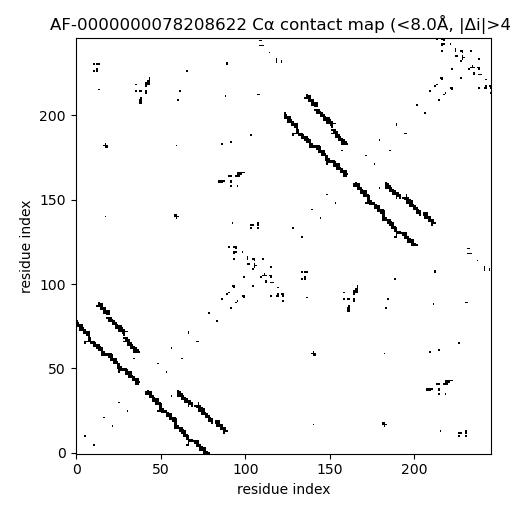RLITKVLSKGDVFVFPVGLVHFQRNVGKVNAVAIGALSSQNPGVITIANTVFGSKPAIAADVLAKAFQVDSGVINKLQSKFMVRIDYAPWGINPPHTHPRATEILTILEGTLEVGFITSNPDNRLITKVLSKGDVFVFPVGLVHFQRNVGKVNAVAIGALSSQNPGVITIANTVFGSKPAIAADVLAKAFQVDSGVINKLQSKF

Organism: Punica granatum (NCBI:txid22663)

Radius of gyration: 18.28 Å; Cα contacts (8 Å, |Δi|>4): 644; chains: 2; bounding box: 37×56×38 Å

Solvent-accessible surface area (backbone atoms only — not comparable to full-atom values): 12074 Å² total; per-residue (Å²): 116,44,79,46,79,28,50,57,69,28,64,49,53,53,24,26,22,35,52,18,36,37,41,38,35,31,70,33,46,29,37,36,36,36,37,36,47,46,63,90,68,18,34,47,50,71,48,79,39,40,56,72,38,73,49,77,46,62,50,28,36,44,28,33,38,33,22,77,30,93,50,59,22,32,33,40,39,40,56,76,37,99,68,23,62,37,39,46,50,51,49,48,65,40,31,16,53,59,62,65,57,49,70,60,50,14,62,54,48,66,47,56,52,67,61,42,51,56,46,33,72,67,84,117,45,80,46,77,28,50,57,68,27,63,49,53,54,24,26,23,35,52,17,36,36,40,38,36,29,70,34,46,29,37,36,37,36,38,35,46,46,62,90,68,19,34,48,48,71,48,79,39,39,56,73,37,73,50,76,47,62,51,29,38,44,27,34,37,33,23,78,30,91,49,57,21,32,33,41,37,39,56,74,36,99,70,25,62,38,39,45,50,54,49,46,66,40,33,16,53,60,62,65,58,51,69,61,51,13,62,56,48,67,47,55,52,67,62,41,50,56,45,28,70,67,78